Protein AF-A0A947MKX4-F1 (afdb_monomer_lite)

Secondary structure (DSSP, 8-state):
---HHHHHHHHHHHHTEEEHHHHHHHHHHHHHHHHH-TTSHHHHHHHHHHHHHHHTTT-SEEEEEE-SSS-EEEEEEEETT--TTSBPP-SSHHHHHTT--S----TTS--GGG-HHHHHHHHHHHHTT--HHHHHHHTT--GGG-S-BHHHHHHHHHHHHHHHHSS-SSPPP-EEEEEEETTEEEEEEEESHHHHHHHHTTEEEEE---SSSTTTT--HHHHHHHHHH-TT-EEEEEEEE-TTT--EE--BTTB---EEEEEEEETTEEEEE--STT-TTTS-SEEEPPHHHHIIIIIS-SS-EEEEEE-

Foldseek 3Di:
DDLPLVVLQVVQLVLQACAQVSLVVSLVVLVVCCVPPVPDPSVVVSVPVNVVVVVQQLPFWDWDWDDDPDTDIGIHGYQNQFDQPDAQDDDALLQSLLQAALDDRDPPAADSLQLQLLSQLVSQLRLQVHQQLLLCVLLVHDPVLSGRGNNSSNVSSRSLSCQLVVPDNHHWDKDWDFDDDPQFTDDTDIDTSSCRSCVSSQKDKAFFADRGPVRGLQRPVVVVVLCVVAVSKKKWWFWFADLVPRDTFFADPVGHGRHIWIWTDDPRWIKIAGNDSRSSSNSRRIDTDDPVRCCGTPRRGPTTMIIMHHD

Sequence (311 aa):
MGNIFRKELIQASNDGVLDKREWQALKKTAETVKAEQSNSDDAQLASQVVPFLDSFQSQTRIGYTLNGPEKTKLQFTFAPHYSESELVPGRTPREQVNYIAQRDNLPETNDESNRCGAASMLNAFLLLGGSFSEAASRLGLPSDQREMTFGNVHRAQEALYDFASGGSNQGLSVELLKTHLNGQLQSVELQGDIVKAAQKMGLKATALHGKTSDTFDQREEAVKNLFYRNPSAVLLVGVHLNQQSGALSSPAQNQPENHFVTVFRDQGTFFLADTGASDNGKGNAVRELSADQIKAFVYQSSGSVLGISRW

Structure (mmCIF, N/CA/C/O backbone):
data_AF-A0A947MKX4-F1
#
_entry.id   AF-A0A947MKX4-F1
#
loop_
_atom_site.group_PDB
_atom_site.id
_atom_site.type_symbol
_atom_site.label_atom_id
_atom_site.label_alt_id
_atom_site.label_comp_id
_atom_site.label_asym_id
_atom_site.label_entity_id
_atom_site.label_seq_id
_atom_site.pdbx_PDB_ins_code
_atom_site.Cartn_x
_atom_site.Cartn_y
_atom_site.Cartn_z
_atom_site.occupancy
_atom_site.B_iso_or_equiv
_atom_site.auth_seq_id
_atom_site.auth_comp_id
_atom_site.auth_asym_id
_atom_site.auth_atom_id
_atom_site.pdbx_PDB_model_num
ATOM 1 N N . MET A 1 1 ? 25.666 -1.005 -36.351 1.00 52.88 1 MET A N 1
ATOM 2 C CA . MET A 1 1 ? 24.465 -0.775 -35.519 1.00 52.88 1 MET A CA 1
ATOM 3 C C . MET A 1 1 ? 24.872 0.200 -34.427 1.00 52.88 1 MET A C 1
ATOM 5 O O . MET A 1 1 ? 25.900 -0.028 -33.814 1.00 52.88 1 MET A O 1
ATOM 9 N N . GLY A 1 2 ? 24.197 1.349 -34.321 1.00 64.62 2 GLY A N 1
ATOM 10 C CA . GLY A 1 2 ? 24.608 2.446 -33.429 1.00 64.62 2 GLY A CA 1
ATOM 11 C C . GLY A 1 2 ? 24.323 2.173 -31.950 1.00 64.62 2 GLY A C 1
ATOM 12 O O . GLY A 1 2 ? 23.778 1.123 -31.636 1.00 64.62 2 GLY A O 1
ATOM 13 N N . ASN A 1 3 ? 24.662 3.148 -31.095 1.00 84.44 3 ASN A N 1
ATOM 14 C CA . ASN A 1 3 ? 24.507 3.167 -29.628 1.00 84.44 3 ASN A CA 1
ATOM 15 C C . ASN A 1 3 ? 23.045 2.958 -29.162 1.00 84.44 3 ASN A C 1
ATOM 17 O O . ASN A 1 3 ? 22.395 3.900 -28.704 1.00 84.44 3 ASN A O 1
ATOM 21 N N . ILE A 1 4 ? 22.486 1.769 -29.374 1.00 91.31 4 ILE A N 1
ATOM 22 C CA . ILE A 1 4 ? 21.077 1.443 -29.156 1.00 91.31 4 ILE A CA 1
ATOM 23 C C . ILE A 1 4 ? 20.779 1.295 -27.667 1.00 91.31 4 ILE A C 1
ATOM 25 O O . ILE A 1 4 ? 19.795 1.867 -27.207 1.00 91.31 4 ILE A O 1
ATOM 29 N N . PHE A 1 5 ? 21.675 0.670 -26.895 1.00 92.88 5 PHE A N 1
ATOM 30 C CA . PHE A 1 5 ? 21.516 0.552 -25.447 1.00 92.88 5 PHE A CA 1
ATOM 31 C C . PHE A 1 5 ? 21.541 1.935 -24.787 1.00 92.88 5 PHE A C 1
ATOM 33 O O . PHE A 1 5 ? 20.657 2.277 -24.002 1.00 92.88 5 PHE A O 1
ATOM 40 N N . ARG A 1 6 ? 22.500 2.792 -25.168 1.00 92.44 6 ARG A N 1
ATOM 41 C CA . ARG A 1 6 ? 22.536 4.192 -24.715 1.00 92.44 6 ARG A CA 1
ATOM 42 C C . ARG A 1 6 ? 21.251 4.952 -25.056 1.00 92.44 6 ARG A C 1
ATOM 44 O O . ARG A 1 6 ? 20.785 5.730 -24.229 1.00 92.44 6 ARG A O 1
ATOM 51 N N . LYS A 1 7 ? 20.707 4.779 -26.266 1.00 91.62 7 LYS A N 1
ATOM 52 C CA . LYS A 1 7 ? 19.472 5.458 -26.690 1.00 91.62 7 LYS A CA 1
ATOM 53 C C . LYS A 1 7 ? 18.271 5.024 -25.858 1.00 91.62 7 LYS A C 1
ATOM 55 O O . LYS A 1 7 ? 17.533 5.892 -25.415 1.00 91.62 7 LYS A O 1
ATOM 60 N N . GLU A 1 8 ? 18.105 3.727 -25.618 1.00 92.00 8 GLU A N 1
ATOM 61 C CA . GLU A 1 8 ? 17.020 3.204 -24.777 1.00 92.00 8 GLU A CA 1
ATOM 62 C C . GLU A 1 8 ? 17.129 3.704 -23.334 1.00 92.00 8 GLU A C 1
ATOM 64 O O . GLU A 1 8 ? 16.137 4.101 -22.733 1.00 92.00 8 GLU A O 1
ATOM 69 N N . LEU A 1 9 ? 18.345 3.782 -22.796 1.00 90.75 9 LEU A N 1
ATOM 70 C CA . LEU A 1 9 ? 18.566 4.304 -21.453 1.00 90.75 9 LEU A CA 1
ATOM 71 C C . LEU A 1 9 ? 18.280 5.818 -21.344 1.00 90.75 9 LEU A C 1
ATOM 73 O O . LEU A 1 9 ? 17.749 6.278 -20.334 1.00 90.75 9 LEU A O 1
ATOM 77 N N . ILE A 1 10 ? 18.611 6.603 -22.378 1.00 90.69 10 ILE A N 1
ATOM 78 C CA . ILE A 1 10 ? 18.210 8.019 -22.462 1.00 90.69 10 ILE A CA 1
ATOM 79 C C . ILE A 1 10 ? 16.688 8.133 -22.580 1.00 90.69 10 ILE A C 1
ATOM 81 O O . ILE A 1 10 ? 16.103 9.002 -21.941 1.00 90.69 10 ILE A O 1
ATOM 85 N N . GLN A 1 11 ? 16.053 7.253 -23.357 1.00 90.06 11 GLN A N 1
ATOM 86 C CA . GLN A 1 11 ? 14.603 7.234 -23.519 1.00 90.06 11 GLN A CA 1
ATOM 87 C C . GLN A 1 11 ? 13.896 6.981 -22.181 1.00 90.06 11 GLN A C 1
ATOM 89 O O . GLN A 1 11 ? 13.073 7.800 -21.801 1.00 90.06 11 GLN A O 1
ATOM 94 N N . ALA A 1 12 ? 14.321 5.982 -21.400 1.00 87.31 12 ALA A N 1
ATOM 95 C CA . ALA A 1 12 ? 13.788 5.746 -20.053 1.00 87.31 12 ALA A CA 1
ATOM 96 C C . ALA A 1 12 ? 13.939 6.970 -19.123 1.00 87.31 12 ALA A C 1
ATOM 98 O O . ALA A 1 12 ? 13.059 7.288 -18.328 1.00 87.31 12 ALA A O 1
ATOM 99 N N . SER A 1 13 ? 15.044 7.718 -19.244 1.00 87.69 13 SER A N 1
ATOM 100 C CA . SER A 1 13 ? 15.203 8.976 -18.504 1.00 87.69 13 SER A CA 1
ATOM 101 C C . SER A 1 13 ? 14.274 10.092 -18.986 1.00 87.69 13 SER A C 1
ATOM 103 O O . SER A 1 13 ? 13.914 10.943 -18.178 1.00 87.69 13 SER A O 1
ATOM 105 N N . ASN A 1 14 ? 13.919 10.126 -20.272 1.00 87.69 14 ASN A N 1
ATOM 106 C CA . ASN A 1 14 ? 12.956 11.088 -20.810 1.00 87.69 14 ASN A CA 1
ATOM 107 C C . ASN A 1 14 ? 11.521 10.727 -20.412 1.00 87.69 14 ASN A C 1
ATOM 109 O O . ASN A 1 14 ? 10.734 11.621 -20.118 1.00 87.69 14 ASN A O 1
ATOM 113 N N . ASP A 1 15 ? 11.210 9.431 -20.379 1.00 85.25 15 ASP A N 1
ATOM 114 C CA . ASP A 1 15 ? 9.916 8.903 -19.937 1.00 85.25 15 ASP A CA 1
ATOM 115 C C . ASP A 1 15 ? 9.742 9.042 -18.416 1.00 85.25 15 ASP A C 1
ATOM 117 O O . ASP A 1 15 ? 8.627 9.030 -17.901 1.00 85.25 15 ASP A O 1
ATOM 121 N N . GLY A 1 16 ? 10.848 9.226 -17.687 1.00 85.25 16 GLY A N 1
ATOM 122 C CA . GLY A 1 16 ? 10.864 9.416 -16.239 1.00 85.25 16 GLY A CA 1
ATOM 123 C C . GLY A 1 16 ? 10.645 8.124 -15.454 1.00 85.25 16 GLY A C 1
ATOM 124 O O . GLY A 1 16 ? 10.701 8.145 -14.224 1.00 85.25 16 GLY A O 1
ATOM 125 N N . VAL A 1 17 ? 10.460 6.996 -16.139 1.00 86.69 17 VAL A N 1
ATOM 126 C CA . VAL A 1 17 ? 10.265 5.669 -15.564 1.00 86.69 17 VAL A CA 1
ATOM 127 C C . VAL A 1 17 ? 11.050 4.627 -16.366 1.00 86.69 17 VAL A C 1
ATOM 129 O O . VAL A 1 17 ? 11.266 4.764 -17.564 1.00 86.69 17 VAL A O 1
ATOM 132 N N . LEU A 1 18 ? 11.531 3.610 -15.657 1.00 89.31 18 LEU A N 1
ATOM 133 C CA . LEU A 1 18 ? 12.036 2.357 -16.195 1.00 89.31 18 LEU A CA 1
ATOM 134 C C . LEU A 1 18 ? 11.269 1.233 -15.490 1.00 89.31 18 LEU A C 1
ATOM 136 O O . LEU A 1 18 ? 11.671 0.756 -14.420 1.00 89.31 18 LEU A O 1
ATOM 140 N N . ASP A 1 19 ? 10.119 0.877 -16.051 1.00 89.00 19 ASP A N 1
ATOM 141 C CA . ASP A 1 19 ? 9.221 -0.132 -15.492 1.00 89.00 19 ASP A CA 1
ATOM 142 C C . ASP A 1 19 ? 9.679 -1.564 -15.824 1.00 89.00 19 ASP A C 1
ATOM 144 O O . ASP A 1 19 ? 10.708 -1.783 -16.466 1.00 89.00 19 ASP A O 1
ATOM 148 N N . LYS A 1 20 ? 8.937 -2.584 -15.387 1.00 90.00 20 LYS A N 1
ATOM 149 C CA . LYS A 1 20 ? 9.283 -3.988 -15.655 1.00 90.00 20 LYS A CA 1
ATOM 150 C C . LYS A 1 20 ? 9.434 -4.309 -17.143 1.00 90.00 20 LYS A C 1
ATOM 152 O O . LYS A 1 20 ? 10.345 -5.061 -17.501 1.00 90.00 20 LYS A O 1
ATOM 157 N N . ARG A 1 21 ? 8.543 -3.808 -18.002 1.00 90.50 21 ARG A N 1
ATOM 158 C CA . ARG A 1 21 ? 8.563 -4.105 -19.443 1.00 90.50 21 ARG A CA 1
ATOM 159 C C . ARG A 1 21 ? 9.755 -3.426 -20.100 1.00 90.50 21 ARG A C 1
ATOM 161 O O . ARG A 1 21 ? 10.502 -4.087 -20.822 1.00 90.50 21 ARG A O 1
ATOM 168 N N . GLU A 1 22 ? 9.967 -2.151 -19.799 1.00 91.56 22 GLU A N 1
ATOM 169 C CA . GLU A 1 22 ? 11.100 -1.375 -20.303 1.00 91.56 22 GLU A CA 1
ATOM 170 C C . GLU A 1 22 ? 12.424 -1.948 -19.794 1.00 91.56 22 GLU A C 1
ATOM 172 O O . GLU A 1 22 ? 13.379 -2.098 -20.554 1.00 91.56 22 GLU A O 1
ATOM 177 N N . TRP A 1 23 ? 12.467 -2.385 -18.534 1.00 92.88 23 TRP A N 1
ATOM 178 C CA . TRP A 1 23 ? 13.634 -3.032 -17.952 1.00 92.88 23 TRP A CA 1
ATOM 179 C C . TRP A 1 23 ? 13.969 -4.367 -18.624 1.00 92.88 23 TRP A C 1
ATOM 181 O O . TRP A 1 23 ? 15.134 -4.661 -18.902 1.00 92.88 23 TRP A O 1
ATOM 191 N N . GLN A 1 24 ? 12.963 -5.197 -18.908 1.00 93.44 24 GLN A N 1
ATOM 192 C CA . GLN A 1 24 ? 13.165 -6.450 -19.638 1.00 93.44 24 GLN A CA 1
ATOM 193 C C . GLN A 1 24 ? 13.656 -6.205 -21.069 1.00 93.44 24 GLN A C 1
ATOM 195 O O . GLN A 1 24 ? 14.563 -6.908 -21.522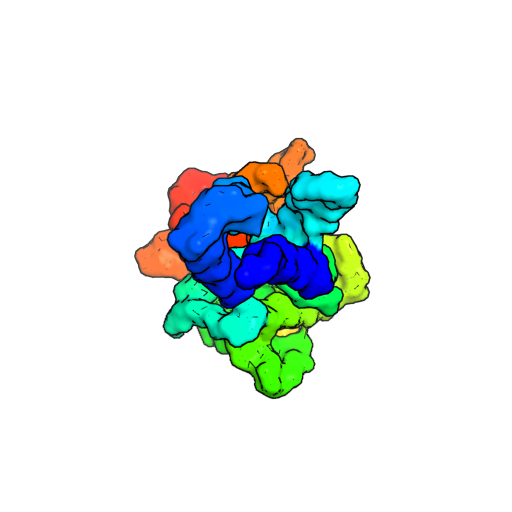 1.00 93.44 24 GLN A O 1
ATOM 200 N N . ALA A 1 25 ? 13.104 -5.202 -21.756 1.00 93.50 25 ALA A N 1
ATOM 201 C CA . ALA A 1 25 ? 13.560 -4.800 -23.083 1.00 93.50 25 ALA A CA 1
ATOM 202 C C . ALA A 1 25 ? 15.019 -4.318 -23.046 1.00 93.50 25 ALA A C 1
ATOM 204 O O . ALA A 1 25 ? 15.853 -4.853 -23.777 1.00 93.50 25 ALA A O 1
ATOM 205 N N . LEU A 1 26 ? 15.353 -3.422 -22.114 1.00 94.38 26 LEU A N 1
ATOM 206 C CA . LEU A 1 26 ? 16.698 -2.874 -21.948 1.00 94.38 26 LEU A CA 1
ATOM 207 C C . LEU A 1 26 ? 17.737 -3.969 -21.645 1.00 94.38 26 LEU A C 1
ATOM 209 O O . LEU A 1 26 ? 18.840 -3.956 -22.196 1.00 94.38 26 LEU A O 1
ATOM 213 N N . LYS A 1 27 ? 17.392 -4.961 -20.809 1.00 95.31 27 LYS A N 1
ATOM 214 C CA . LYS A 1 27 ? 18.254 -6.132 -20.557 1.00 95.31 27 LYS A CA 1
ATOM 215 C C . LYS A 1 27 ? 18.478 -6.974 -21.809 1.00 95.31 27 LYS A C 1
ATOM 217 O O . LYS A 1 27 ? 19.609 -7.368 -22.078 1.00 95.31 27 LYS A O 1
ATOM 222 N N . LYS A 1 28 ? 17.433 -7.217 -22.600 1.00 95.44 28 LYS A N 1
ATOM 223 C CA . LYS A 1 28 ? 17.556 -7.954 -23.864 1.00 95.44 28 LYS A CA 1
ATOM 224 C C . LYS A 1 28 ? 18.443 -7.207 -24.866 1.00 95.44 28 LYS A C 1
ATOM 226 O O . LYS A 1 28 ? 19.280 -7.820 -25.533 1.00 95.44 28 LYS A O 1
ATOM 231 N N . THR A 1 29 ? 18.309 -5.885 -24.945 1.00 95.19 29 THR A N 1
ATOM 232 C CA . THR A 1 29 ? 19.194 -5.032 -25.749 1.00 95.19 29 THR A CA 1
ATOM 233 C C . THR A 1 29 ? 20.636 -5.120 -25.251 1.00 95.19 29 THR A C 1
ATOM 235 O O . THR A 1 29 ? 21.547 -5.313 -26.055 1.00 95.19 29 THR A O 1
ATOM 238 N N . ALA A 1 30 ? 20.859 -5.076 -23.932 1.00 94.56 30 ALA A N 1
ATOM 239 C CA . ALA A 1 30 ? 22.182 -5.253 -23.333 1.00 94.56 30 ALA A CA 1
ATOM 240 C C . ALA A 1 30 ? 22.826 -6.594 -23.710 1.00 94.56 30 ALA A C 1
ATOM 242 O O . ALA A 1 30 ? 24.003 -6.627 -24.064 1.00 94.56 30 ALA A O 1
ATOM 243 N N . GLU A 1 31 ? 22.077 -7.695 -23.633 1.00 94.94 31 GLU A N 1
ATOM 244 C CA . GLU A 1 31 ? 22.545 -9.030 -24.025 1.00 94.94 31 GLU A CA 1
ATOM 245 C C . GLU A 1 31 ? 22.925 -9.079 -25.508 1.00 94.94 31 GLU A C 1
ATOM 247 O O . GLU A 1 31 ? 24.008 -9.550 -25.855 1.00 94.94 31 GLU A O 1
ATOM 252 N N . THR A 1 32 ? 22.074 -8.518 -26.370 1.00 94.31 32 THR A N 1
ATOM 253 C CA . THR A 1 32 ? 22.287 -8.474 -27.824 1.00 94.31 32 THR A CA 1
ATOM 254 C C . THR A 1 32 ? 23.547 -7.682 -28.174 1.00 94.31 32 THR A C 1
ATOM 256 O O . THR A 1 32 ? 24.425 -8.184 -28.872 1.00 94.31 32 THR A O 1
ATOM 259 N N . VAL A 1 33 ? 23.699 -6.469 -27.632 1.00 93.94 33 VAL A N 1
ATOM 260 C CA . VAL A 1 33 ? 24.863 -5.610 -27.903 1.00 93.94 33 VAL A CA 1
ATOM 261 C C . VAL A 1 33 ? 26.158 -6.233 -27.371 1.00 93.94 33 VAL A C 1
ATOM 263 O O . VAL A 1 33 ? 27.186 -6.172 -28.045 1.00 93.94 33 VAL A O 1
ATOM 266 N N . LYS A 1 34 ? 26.130 -6.889 -26.202 1.00 92.56 34 LYS A N 1
ATOM 267 C CA . LYS A 1 34 ? 27.297 -7.617 -25.669 1.00 92.56 34 LYS A CA 1
ATOM 268 C C . LYS A 1 34 ? 27.689 -8.810 -26.543 1.00 92.56 34 LYS A C 1
ATOM 270 O O . LYS A 1 34 ? 28.882 -9.064 -26.694 1.00 92.56 34 LYS A O 1
ATOM 275 N N . ALA A 1 35 ? 26.714 -9.523 -27.106 1.00 91.62 35 ALA A N 1
ATOM 276 C CA . ALA A 1 35 ? 26.955 -10.677 -27.969 1.00 91.62 35 ALA A CA 1
ATOM 277 C C . ALA A 1 35 ? 27.471 -10.275 -29.361 1.00 91.62 35 ALA A C 1
ATOM 279 O O . ALA A 1 35 ? 28.409 -10.882 -29.871 1.00 91.62 35 ALA A O 1
ATOM 280 N N . GLU A 1 36 ? 26.881 -9.247 -29.971 1.00 91.12 36 GLU A N 1
ATOM 281 C CA . GLU A 1 36 ? 27.181 -8.844 -31.351 1.00 91.12 36 GLU A CA 1
ATOM 282 C C . GLU A 1 36 ? 28.346 -7.847 -31.453 1.00 91.12 36 GLU A C 1
ATOM 284 O O . GLU A 1 36 ? 28.995 -7.749 -32.494 1.00 91.12 36 GLU A O 1
ATOM 289 N N . GLN A 1 37 ? 28.609 -7.078 -30.391 1.00 85.56 37 GLN A N 1
ATOM 290 C CA . GLN A 1 37 ? 29.555 -5.959 -30.390 1.00 85.56 37 GLN A CA 1
ATOM 291 C C . GLN A 1 37 ? 30.327 -5.868 -29.067 1.00 85.56 37 GLN A C 1
ATOM 293 O O . GLN A 1 37 ? 30.423 -4.795 -28.469 1.00 85.56 37 GLN A O 1
ATOM 298 N N . SER A 1 38 ? 30.904 -6.981 -28.608 1.00 82.25 38 SER A N 1
ATOM 299 C CA . SER A 1 38 ? 31.528 -7.115 -27.279 1.00 82.25 38 SER A CA 1
ATOM 300 C C . SER A 1 38 ? 32.559 -6.033 -26.917 1.00 82.25 38 SER A C 1
ATOM 302 O O . SER A 1 38 ? 32.732 -5.724 -25.742 1.00 82.25 38 SER A O 1
ATOM 304 N N . ASN A 1 39 ? 33.226 -5.440 -27.914 1.00 85.19 39 ASN A N 1
ATOM 305 C CA . ASN A 1 39 ? 34.250 -4.403 -27.732 1.00 85.19 39 ASN A CA 1
ATOM 306 C C . ASN A 1 39 ? 33.739 -2.967 -27.968 1.00 85.19 39 ASN A C 1
ATOM 308 O O . ASN A 1 39 ? 34.545 -2.042 -28.009 1.00 85.19 39 ASN A O 1
ATOM 312 N N . SER A 1 40 ? 32.432 -2.769 -28.161 1.00 88.69 40 SER A N 1
ATOM 313 C CA . SER A 1 40 ? 31.840 -1.441 -28.365 1.00 88.69 40 SER A CA 1
ATOM 314 C C . SER A 1 40 ? 31.642 -0.682 -27.049 1.00 88.69 40 SER A C 1
ATOM 316 O O . SER A 1 40 ? 31.404 -1.284 -25.999 1.00 88.69 40 SER A O 1
ATOM 318 N N . ASP A 1 41 ? 31.651 0.652 -27.120 1.00 88.44 41 ASP A N 1
ATOM 319 C CA . ASP A 1 41 ? 31.298 1.529 -25.993 1.00 88.44 41 ASP A CA 1
ATOM 320 C C . ASP A 1 41 ? 29.903 1.207 -25.429 1.00 88.44 41 ASP A C 1
ATOM 322 O O . ASP A 1 41 ? 29.667 1.312 -24.225 1.00 88.44 41 ASP A O 1
ATOM 326 N N . ASP A 1 42 ? 28.977 0.786 -26.293 1.00 90.25 42 ASP A N 1
ATOM 327 C CA . ASP A 1 42 ? 27.604 0.435 -25.926 1.00 90.25 42 ASP A CA 1
ATOM 328 C C . ASP A 1 42 ? 27.555 -0.892 -25.137 1.00 90.25 42 ASP A C 1
ATOM 330 O O . ASP A 1 42 ? 26.853 -0.988 -24.130 1.00 90.25 42 ASP A O 1
ATOM 334 N N . ALA A 1 43 ? 28.386 -1.882 -25.498 1.00 91.31 43 ALA A N 1
ATOM 335 C CA . ALA A 1 43 ? 28.545 -3.128 -24.736 1.00 91.31 43 ALA A CA 1
ATOM 336 C C . ALA A 1 43 ? 29.227 -2.905 -23.375 1.00 91.31 43 ALA A C 1
ATOM 338 O O . ALA A 1 43 ? 28.850 -3.530 -22.374 1.00 91.31 43 ALA A O 1
ATOM 339 N N . GLN A 1 44 ? 30.208 -2.000 -23.311 1.00 90.31 44 GLN A N 1
ATOM 340 C CA . GLN A 1 44 ? 30.844 -1.607 -22.052 1.00 90.31 44 GLN A CA 1
ATOM 341 C C . GLN A 1 44 ? 29.852 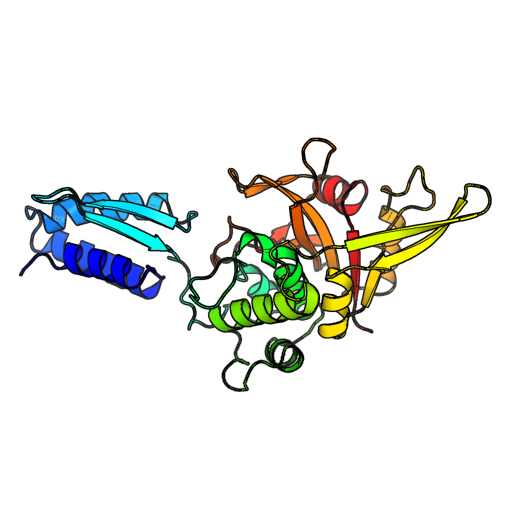-0.890 -21.133 1.00 90.31 44 GLN A C 1
ATOM 343 O O . GLN A 1 44 ? 29.736 -1.250 -19.959 1.00 90.31 44 GLN A O 1
ATOM 348 N N . LEU A 1 45 ? 29.078 0.059 -21.669 1.00 91.31 45 LEU A N 1
ATOM 349 C CA . LEU A 1 45 ? 28.028 0.754 -20.927 1.00 91.31 45 LEU A CA 1
ATOM 350 C C . LEU A 1 45 ? 26.982 -0.233 -20.391 1.00 91.31 45 LEU A C 1
ATOM 352 O O . LEU A 1 45 ? 26.667 -0.212 -19.202 1.00 91.31 45 LEU A O 1
ATOM 356 N N . ALA A 1 46 ? 26.513 -1.159 -21.228 1.00 92.50 46 ALA A N 1
ATOM 357 C CA . ALA A 1 46 ? 25.585 -2.213 -20.827 1.00 92.50 46 ALA A CA 1
ATOM 358 C C . ALA A 1 46 ? 26.157 -3.144 -19.741 1.00 92.50 46 ALA A C 1
ATOM 360 O O . ALA A 1 46 ? 25.416 -3.717 -18.938 1.00 92.50 46 ALA A O 1
ATOM 361 N N . SER A 1 47 ? 27.479 -3.327 -19.699 1.00 92.62 47 SER A N 1
ATOM 362 C CA . SER A 1 47 ? 28.162 -4.125 -18.670 1.00 92.62 47 SER A CA 1
ATOM 363 C C . SER A 1 47 ? 28.286 -3.398 -17.332 1.00 92.62 47 SER A C 1
ATOM 365 O O . SER A 1 47 ? 28.416 -4.054 -16.305 1.00 92.62 47 SER A O 1
ATOM 367 N N . GLN A 1 48 ? 28.201 -2.068 -17.328 1.00 91.38 48 GLN A N 1
ATOM 368 C CA . GLN A 1 48 ? 28.243 -1.249 -16.116 1.00 91.38 48 GLN A CA 1
ATOM 369 C C . GLN A 1 48 ? 26.841 -0.942 -15.579 1.00 91.38 48 GLN A C 1
ATOM 371 O O . GLN A 1 48 ? 26.593 -1.076 -14.384 1.00 91.38 48 GLN A O 1
ATOM 376 N N . VAL A 1 49 ? 25.917 -0.541 -16.458 1.00 91.19 49 VAL A N 1
ATOM 377 C CA . VAL A 1 49 ? 24.579 -0.070 -16.073 1.00 91.19 49 VAL A CA 1
ATOM 378 C C . VAL A 1 49 ? 23.699 -1.207 -15.574 1.00 91.19 49 VAL A C 1
ATOM 380 O O . VAL A 1 49 ? 23.022 -1.034 -14.567 1.00 91.19 49 VAL A O 1
ATOM 383 N N . VAL A 1 50 ? 23.705 -2.371 -16.234 1.00 93.50 50 VAL A N 1
ATOM 384 C CA . VAL A 1 50 ? 22.799 -3.465 -15.846 1.00 93.50 50 VAL A CA 1
ATOM 385 C C . VAL A 1 50 ? 23.072 -3.957 -14.416 1.00 93.50 50 VAL A C 1
ATOM 387 O O . VAL A 1 50 ? 22.142 -3.914 -13.613 1.00 93.50 50 VAL A O 1
ATOM 390 N N . PRO A 1 51 ? 24.318 -4.314 -14.031 1.00 91.75 51 PRO A N 1
ATOM 391 C CA . PRO A 1 51 ? 24.606 -4.713 -12.652 1.00 91.75 51 PRO A CA 1
ATOM 392 C C . PRO A 1 51 ? 24.363 -3.595 -11.634 1.00 91.75 51 PRO A C 1
ATOM 394 O O . PRO A 1 51 ? 23.935 -3.865 -10.513 1.00 91.75 51 PRO A O 1
ATOM 397 N N . PHE A 1 52 ? 24.618 -2.339 -12.021 1.00 90.25 52 PHE A N 1
ATOM 398 C CA . PHE A 1 52 ? 24.291 -1.182 -11.194 1.00 90.25 52 PHE A CA 1
ATOM 399 C C . PHE A 1 52 ? 22.788 -1.156 -10.892 1.00 90.25 52 PHE A C 1
ATOM 401 O O . PHE A 1 52 ? 22.416 -1.209 -9.725 1.00 90.25 52 PHE A O 1
ATOM 408 N N . LEU A 1 53 ? 21.923 -1.168 -11.910 1.00 89.44 53 LEU A N 1
ATOM 409 C CA . LEU A 1 53 ? 20.470 -1.151 -11.714 1.00 89.44 53 LEU A CA 1
ATOM 410 C C . LEU A 1 53 ? 19.986 -2.378 -10.934 1.00 89.44 53 LEU A C 1
ATOM 412 O O . LEU A 1 53 ? 19.175 -2.234 -10.022 1.00 89.44 53 LEU A O 1
ATOM 416 N N . ASP A 1 54 ? 20.542 -3.563 -11.194 1.00 88.00 54 ASP A N 1
ATOM 417 C CA . ASP A 1 54 ? 20.216 -4.767 -10.424 1.00 88.00 54 ASP A CA 1
ATOM 418 C C . ASP A 1 54 ? 20.526 -4.627 -8.924 1.00 88.00 54 ASP A C 1
ATOM 420 O O . ASP A 1 54 ? 19.754 -5.099 -8.087 1.00 88.00 54 ASP A O 1
ATOM 424 N N . SER A 1 55 ? 21.597 -3.918 -8.557 1.00 84.25 55 SER A N 1
ATOM 425 C CA . SER A 1 55 ? 21.915 -3.641 -7.147 1.00 84.25 55 SER A CA 1
ATOM 426 C C . SER A 1 55 ? 20.958 -2.643 -6.478 1.00 84.25 55 SER A C 1
ATOM 428 O O . SER A 1 55 ? 20.910 -2.559 -5.251 1.00 84.25 55 SER A O 1
ATOM 430 N N . PHE A 1 56 ? 20.155 -1.929 -7.272 1.00 80.06 56 PHE A N 1
ATOM 431 C CA . PHE A 1 56 ? 19.234 -0.888 -6.821 1.00 80.06 56 PHE A CA 1
ATOM 432 C C . PHE A 1 56 ? 17.758 -1.233 -7.050 1.00 80.06 56 PHE A C 1
ATOM 434 O O . PHE A 1 56 ? 16.906 -0.356 -6.971 1.00 80.06 56 PHE A O 1
ATOM 441 N N . GLN A 1 57 ? 17.403 -2.506 -7.252 1.00 76.25 57 GLN A N 1
ATOM 442 C CA . GLN A 1 57 ? 16.003 -2.922 -7.447 1.00 76.25 57 GLN A CA 1
ATOM 443 C C . GLN A 1 57 ? 15.074 -2.648 -6.248 1.00 76.25 57 GLN A C 1
ATOM 445 O O . GLN A 1 57 ? 13.865 -2.859 -6.350 1.00 76.25 57 GLN A O 1
ATOM 450 N N . SER A 1 58 ? 15.604 -2.322 -5.067 1.00 66.44 58 SER A N 1
ATOM 451 C CA . SER A 1 58 ? 14.828 -1.859 -3.903 1.00 66.44 58 SER A CA 1
ATOM 452 C C . SER A 1 58 ? 14.686 -0.335 -3.846 1.00 66.44 58 SER A C 1
ATOM 454 O O . SER A 1 58 ? 13.873 0.174 -3.079 1.00 66.44 58 SER A O 1
ATOM 456 N N . GLN A 1 59 ? 15.459 0.396 -4.649 1.00 64.56 59 GLN A N 1
ATOM 457 C CA . GLN A 1 59 ? 15.359 1.842 -4.773 1.00 64.56 59 GLN A CA 1
ATOM 458 C C . GLN A 1 59 ? 14.404 2.215 -5.897 1.00 64.56 59 GLN A C 1
ATOM 460 O O . GLN A 1 59 ? 14.151 1.445 -6.819 1.00 64.56 59 GLN A O 1
ATOM 465 N N . THR A 1 60 ? 13.873 3.422 -5.790 1.00 62.84 60 THR A N 1
ATOM 466 C CA . THR A 1 60 ? 12.879 3.962 -6.707 1.00 62.84 60 THR A CA 1
ATOM 467 C C . THR A 1 60 ? 13.462 5.075 -7.545 1.00 62.84 60 THR A C 1
ATOM 469 O O . THR A 1 60 ? 13.325 5.023 -8.749 1.00 62.84 60 THR A O 1
ATOM 472 N N . ARG A 1 61 ? 14.194 6.038 -6.983 1.00 73.06 61 ARG A N 1
ATOM 473 C CA . ARG A 1 61 ? 14.818 7.101 -7.788 1.00 73.06 61 ARG A CA 1
ATOM 474 C C . ARG A 1 61 ? 16.264 6.770 -8.095 1.00 73.06 61 ARG A C 1
ATOM 476 O O . ARG A 1 61 ? 17.113 6.801 -7.207 1.00 73.06 61 ARG A O 1
ATOM 483 N N . ILE A 1 62 ? 16.543 6.503 -9.363 1.00 77.81 62 ILE A N 1
ATOM 484 C CA . ILE A 1 62 ? 17.893 6.217 -9.823 1.00 77.81 62 ILE A CA 1
ATOM 485 C C . ILE A 1 62 ? 18.478 7.458 -10.478 1.00 77.81 62 ILE A C 1
ATOM 487 O O . ILE A 1 62 ? 17.917 8.007 -11.422 1.00 77.81 62 ILE A O 1
ATOM 491 N N . GLY A 1 63 ? 19.639 7.880 -9.980 1.00 81.31 63 GLY A N 1
ATOM 492 C CA . GLY A 1 63 ? 20.511 8.825 -10.663 1.00 81.31 63 GLY A CA 1
ATOM 493 C C . GLY A 1 63 ? 21.709 8.090 -11.250 1.00 81.31 63 GLY A C 1
ATOM 494 O O . GLY A 1 63 ? 22.499 7.519 -10.501 1.00 81.31 63 GLY A O 1
ATOM 495 N N . TYR A 1 64 ? 21.885 8.137 -12.570 1.00 83.38 64 TYR A N 1
ATOM 496 C CA . TYR A 1 64 ? 23.073 7.594 -13.236 1.00 83.38 64 TYR A CA 1
ATOM 497 C C . TYR A 1 64 ? 23.730 8.669 -14.098 1.00 83.38 64 TYR A C 1
ATOM 499 O O . TYR A 1 64 ? 23.056 9.391 -14.824 1.00 83.38 64 TYR A O 1
ATOM 507 N N . THR A 1 65 ? 25.054 8.803 -14.040 1.00 85.75 65 THR A N 1
ATOM 508 C CA . THR A 1 65 ? 25.777 9.729 -14.927 1.00 85.75 65 THR A CA 1
ATOM 509 C C . THR A 1 65 ? 26.444 8.942 -16.042 1.00 85.75 65 THR A C 1
ATOM 511 O O . THR A 1 65 ? 27.392 8.199 -15.801 1.00 85.75 65 THR A O 1
ATOM 514 N N . LEU A 1 66 ? 25.964 9.133 -17.271 1.00 84.00 66 LEU A N 1
ATOM 515 C CA . LEU A 1 66 ? 26.628 8.631 -18.464 1.00 84.00 66 LEU A CA 1
ATOM 516 C C . LEU A 1 66 ? 27.927 9.408 -18.675 1.00 84.00 66 LEU A C 1
ATOM 518 O O . LEU A 1 66 ? 27.911 10.622 -18.890 1.00 84.00 66 LEU A O 1
ATOM 522 N N . ASN A 1 67 ? 29.048 8.693 -18.666 1.00 76.31 67 ASN A N 1
ATOM 523 C CA . ASN A 1 67 ? 30.327 9.248 -19.085 1.00 76.31 67 ASN A CA 1
ATOM 524 C C . ASN A 1 67 ? 30.435 9.185 -20.622 1.00 76.31 67 ASN A C 1
ATOM 526 O O . ASN A 1 67 ? 30.038 8.204 -21.261 1.00 76.31 67 ASN A O 1
ATOM 530 N N . GLY A 1 68 ? 30.919 10.271 -21.218 1.00 70.50 68 GLY A N 1
ATOM 531 C CA . GLY A 1 68 ? 31.043 10.483 -22.660 1.00 70.50 68 GLY A CA 1
ATOM 532 C C . GLY A 1 68 ? 31.662 11.859 -22.948 1.00 70.50 68 GLY A C 1
ATOM 533 O O . GLY A 1 68 ? 32.116 12.512 -22.005 1.00 70.50 68 GLY A O 1
ATOM 534 N N . PRO A 1 69 ? 31.672 12.317 -24.217 1.00 66.88 69 PRO A N 1
ATOM 535 C CA . PRO A 1 69 ? 32.144 13.659 -24.587 1.00 66.88 69 PRO A CA 1
ATOM 536 C C . PRO A 1 69 ? 31.398 14.771 -23.838 1.00 66.88 69 PRO A C 1
ATOM 538 O O . PRO A 1 69 ? 31.991 15.775 -23.455 1.00 66.88 69 PRO A O 1
ATOM 541 N N . GLU A 1 70 ? 30.116 14.536 -23.555 1.00 73.81 70 GLU A N 1
ATOM 542 C CA . GLU A 1 70 ? 29.298 15.326 -22.643 1.00 73.81 70 GLU A CA 1
ATOM 543 C C . GLU A 1 70 ? 28.761 14.415 -21.535 1.00 73.81 70 GLU A C 1
ATOM 545 O O . GLU A 1 70 ? 28.366 13.271 -21.782 1.00 73.81 70 GLU A O 1
ATOM 550 N N . LYS A 1 71 ? 28.762 14.911 -20.292 1.00 81.62 71 LYS A N 1
ATOM 551 C CA . LYS A 1 71 ? 28.176 14.193 -19.155 1.00 81.62 71 LYS A CA 1
ATOM 552 C C . LYS A 1 71 ? 26.659 14.326 -19.211 1.00 81.62 71 LYS A C 1
ATOM 554 O O . LYS A 1 71 ? 26.133 15.412 -18.977 1.00 81.62 71 LYS A O 1
ATOM 559 N N . THR A 1 72 ? 25.957 13.221 -19.438 1.00 85.00 72 THR A N 1
ATOM 560 C CA . THR A 1 72 ? 24.489 13.184 -19.377 1.00 85.00 72 THR A CA 1
ATOM 561 C C . THR A 1 72 ? 24.059 12.598 -18.039 1.00 85.00 72 THR A C 1
ATOM 563 O O . THR A 1 72 ? 24.421 11.468 -17.707 1.00 85.00 72 THR A O 1
ATOM 566 N N . LYS A 1 73 ? 23.295 13.360 -17.253 1.00 87.81 73 LYS A N 1
ATOM 567 C CA . LYS A 1 73 ? 22.641 12.837 -16.049 1.00 87.81 73 LYS A CA 1
ATOM 568 C C . LYS A 1 73 ? 21.320 12.200 -16.452 1.00 87.81 73 LYS A C 1
ATOM 570 O O . LYS A 1 73 ? 20.508 12.849 -17.097 1.00 87.81 73 LYS A O 1
ATOM 575 N N . LEU A 1 74 ? 21.133 10.956 -16.049 1.00 87.38 74 LEU A N 1
ATOM 576 C CA . LEU A 1 74 ? 19.897 10.212 -16.187 1.00 87.38 74 LEU A CA 1
ATOM 577 C C . LEU A 1 74 ? 19.204 10.175 -14.835 1.00 87.38 74 LEU A C 1
ATOM 579 O O . LEU A 1 74 ? 19.851 9.910 -13.815 1.00 87.38 74 LEU A O 1
ATOM 583 N N . GLN A 1 75 ? 17.909 10.449 -14.848 1.00 86.38 75 GLN A N 1
ATOM 584 C CA . GLN A 1 75 ? 17.042 10.376 -13.684 1.00 86.38 75 GLN A CA 1
ATOM 585 C C . GLN A 1 75 ? 15.727 9.738 -14.105 1.00 86.38 75 GLN A C 1
ATOM 587 O O . GLN A 1 75 ? 15.083 10.218 -15.031 1.00 86.38 75 GLN A O 1
ATOM 592 N N . PHE A 1 76 ? 15.356 8.656 -13.435 1.00 84.69 76 PHE A N 1
ATOM 593 C CA . PHE A 1 76 ? 14.090 7.967 -13.660 1.00 84.69 76 PHE A CA 1
ATOM 594 C C . PHE A 1 76 ? 13.676 7.201 -12.409 1.00 84.69 76 PHE A C 1
ATOM 596 O O . PHE A 1 76 ? 14.507 6.873 -11.549 1.00 84.69 76 PHE A O 1
ATOM 603 N N . THR A 1 77 ? 12.385 6.897 -12.331 1.00 81.75 77 THR A N 1
ATOM 604 C CA . THR A 1 77 ? 11.861 5.942 -11.371 1.00 81.75 77 THR A CA 1
ATOM 605 C C . THR A 1 77 ? 12.109 4.513 -11.852 1.00 81.75 77 THR A C 1
ATOM 607 O O . THR A 1 77 ? 11.753 4.167 -12.969 1.00 81.75 77 THR A O 1
ATOM 610 N N . PHE A 1 78 ? 12.711 3.661 -11.028 1.00 84.88 78 PHE A N 1
ATOM 611 C CA . PHE A 1 78 ? 12.991 2.269 -11.347 1.00 84.88 78 PHE A CA 1
ATOM 612 C C . PHE A 1 78 ? 11.986 1.340 -10.663 1.00 84.88 78 PHE A C 1
ATOM 614 O O . PHE A 1 78 ? 11.994 1.176 -9.442 1.00 84.88 78 PHE A O 1
ATOM 621 N N . ALA A 1 79 ? 11.136 0.705 -11.471 1.00 85.19 79 ALA A N 1
ATOM 622 C CA . ALA A 1 79 ? 10.094 -0.214 -11.022 1.00 85.19 79 ALA A CA 1
ATOM 623 C C . ALA A 1 79 ? 10.220 -1.569 -11.745 1.00 85.19 79 ALA A C 1
ATOM 625 O O . ALA A 1 79 ? 9.354 -1.951 -12.525 1.00 85.19 79 ALA A O 1
ATOM 626 N N . PRO A 1 80 ? 11.289 -2.347 -11.497 1.00 85.69 80 PRO A N 1
ATOM 627 C CA . PRO A 1 80 ? 11.605 -3.532 -12.302 1.00 85.69 80 PRO A CA 1
ATOM 628 C C . PRO A 1 80 ? 10.640 -4.717 -12.122 1.00 85.69 80 PRO A C 1
ATOM 630 O O . PRO A 1 80 ? 10.798 -5.734 -12.801 1.00 85.69 80 PRO A O 1
ATOM 633 N N . HIS A 1 81 ? 9.671 -4.615 -11.206 1.00 86.69 81 HIS A N 1
ATOM 634 C CA . HIS A 1 81 ? 8.803 -5.724 -10.784 1.00 86.69 81 HIS A CA 1
ATOM 635 C C . HIS A 1 81 ? 7.353 -5.599 -11.249 1.00 86.69 81 HIS A C 1
ATOM 637 O O . HIS A 1 81 ? 6.640 -6.602 -11.249 1.00 86.69 81 HIS A O 1
ATOM 643 N N . TYR A 1 82 ? 6.931 -4.421 -11.707 1.00 88.00 82 TYR A N 1
ATOM 644 C CA . TYR A 1 82 ? 5.591 -4.199 -12.242 1.00 88.00 82 TYR A CA 1
ATOM 645 C C . TYR A 1 82 ? 5.581 -3.088 -13.300 1.00 88.00 82 TYR A C 1
ATOM 647 O O . TYR A 1 82 ? 6.520 -2.303 -13.416 1.00 88.00 82 TYR A O 1
ATOM 655 N N . SER A 1 83 ? 4.493 -3.033 -14.062 1.00 89.50 83 SER A N 1
ATOM 656 C CA . SER A 1 83 ? 4.099 -1.865 -14.855 1.00 89.50 83 SER A CA 1
ATOM 657 C C . SER A 1 83 ? 2.729 -1.401 -14.369 1.00 89.50 83 SER A C 1
ATOM 659 O O . SER A 1 83 ? 1.898 -2.230 -14.004 1.00 89.50 83 SER A O 1
ATOM 661 N N . GLU A 1 84 ? 2.436 -0.102 -14.430 1.00 89.69 84 GLU A N 1
ATOM 662 C CA . GLU A 1 84 ? 1.156 0.449 -13.940 1.00 89.69 84 GLU A CA 1
ATOM 663 C C . GLU A 1 84 ? -0.076 -0.129 -14.665 1.00 89.69 84 GLU A C 1
ATOM 665 O O . GLU A 1 84 ? -1.176 -0.170 -14.120 1.00 89.69 84 GLU A O 1
ATOM 670 N N . SER A 1 85 ? 0.107 -0.620 -15.895 1.00 91.75 85 SER A N 1
ATOM 671 C CA . SER A 1 85 ? -0.943 -1.280 -16.685 1.00 91.75 85 SER A CA 1
ATOM 672 C C . SER A 1 85 ? -1.107 -2.777 -16.397 1.00 91.75 85 SER A C 1
ATOM 674 O O . SER A 1 85 ? -2.013 -3.401 -16.945 1.00 91.75 85 SER A O 1
ATOM 676 N N . GLU A 1 86 ? -0.234 -3.389 -15.592 1.00 93.19 86 GLU A N 1
ATOM 677 C CA . GLU A 1 86 ? -0.345 -4.807 -15.248 1.00 93.19 86 GLU A CA 1
ATOM 678 C C . GLU A 1 86 ? -1.400 -5.033 -14.164 1.00 93.19 86 GLU A C 1
ATOM 680 O O . GLU A 1 86 ? -1.531 -4.248 -13.224 1.00 93.19 86 GLU A O 1
ATOM 685 N N . LEU A 1 87 ? -2.127 -6.146 -14.285 1.00 94.94 87 LEU A N 1
ATOM 686 C CA . LEU A 1 87 ? -2.979 -6.664 -13.220 1.00 94.94 87 LEU A CA 1
ATOM 687 C C . LEU A 1 87 ? -2.144 -6.994 -11.984 1.00 94.94 87 LEU A C 1
ATOM 689 O O . LEU A 1 87 ? -1.094 -7.633 -12.094 1.00 94.94 87 LEU A O 1
ATOM 693 N N . VAL A 1 88 ? -2.658 -6.632 -10.811 1.00 94.31 88 VAL A N 1
ATOM 694 C CA . VAL A 1 88 ? -2.090 -7.075 -9.539 1.00 94.31 88 VAL A CA 1
ATOM 695 C C . VAL A 1 88 ? -2.222 -8.603 -9.453 1.00 94.31 88 VAL A C 1
ATOM 697 O O . VAL A 1 88 ? -3.338 -9.123 -9.572 1.00 94.31 88 VAL A O 1
ATOM 700 N N . PRO A 1 89 ? -1.117 -9.351 -9.270 1.00 93.00 89 PRO A N 1
ATOM 701 C CA . PRO A 1 89 ? -1.172 -10.807 -9.209 1.00 93.00 89 PRO A CA 1
ATOM 702 C C . PRO A 1 89 ? -1.933 -11.321 -7.980 1.00 93.00 89 PRO A C 1
ATOM 704 O O . PRO A 1 89 ? -1.972 -10.677 -6.936 1.00 93.00 89 PRO A O 1
ATOM 707 N N . GLY A 1 90 ? -2.479 -12.534 -8.085 1.00 91.50 90 GLY A N 1
ATOM 708 C CA . GLY A 1 90 ? -3.162 -13.219 -6.983 1.00 91.50 90 GLY A CA 1
ATOM 709 C C . GLY A 1 90 ? -4.647 -13.468 -7.243 1.00 91.50 90 GLY A C 1
ATOM 710 O O . GLY A 1 90 ? -5.295 -12.770 -8.020 1.00 91.50 90 GLY A O 1
ATOM 711 N N . ARG A 1 91 ? -5.184 -14.509 -6.603 1.00 89.94 91 ARG A N 1
ATOM 712 C CA . ARG A 1 91 ? -6.600 -14.907 -6.675 1.00 89.94 91 ARG A CA 1
ATOM 713 C C . ARG A 1 91 ? -7.357 -14.586 -5.393 1.00 89.94 91 ARG A C 1
ATOM 715 O O . ARG A 1 91 ? -8.578 -14.465 -5.422 1.00 89.94 91 ARG A O 1
ATOM 722 N N . THR A 1 92 ? -6.646 -14.488 -4.277 1.00 91.56 92 THR A N 1
ATOM 723 C CA . THR A 1 92 ? -7.209 -14.142 -2.970 1.00 91.56 92 THR A CA 1
ATOM 724 C C . THR A 1 92 ? -6.806 -12.725 -2.557 1.00 91.56 92 THR A C 1
ATOM 726 O O . THR A 1 92 ? -5.740 -12.258 -2.966 1.00 91.56 92 THR A O 1
ATOM 729 N N . PRO A 1 93 ? -7.585 -12.050 -1.689 1.00 90.88 93 PRO A N 1
ATOM 730 C CA . PRO A 1 93 ? -7.210 -10.732 -1.180 1.00 90.88 93 PRO A CA 1
ATOM 731 C C . PRO A 1 93 ? -5.830 -10.710 -0.515 1.00 90.88 93 PRO A C 1
ATOM 733 O O . PRO A 1 93 ? -5.075 -9.763 -0.698 1.00 90.88 93 PRO A O 1
ATOM 736 N N . ARG A 1 94 ? -5.465 -11.780 0.205 1.00 91.31 94 ARG A N 1
ATOM 737 C CA . ARG A 1 94 ? -4.136 -11.926 0.816 1.00 91.31 94 ARG A CA 1
ATOM 738 C C . ARG A 1 94 ? -3.025 -11.939 -0.233 1.00 91.31 94 ARG A C 1
ATOM 740 O O . ARG A 1 94 ? -2.024 -11.251 -0.059 1.00 91.31 94 ARG A O 1
ATOM 747 N N . GLU A 1 95 ? -3.188 -12.729 -1.293 1.00 92.75 95 GLU A N 1
ATOM 748 C CA . GLU A 1 95 ? -2.207 -12.791 -2.381 1.00 92.75 95 GLU A CA 1
ATOM 749 C C . GLU A 1 95 ? -2.084 -11.442 -3.087 1.00 92.75 95 GLU A C 1
ATOM 751 O O . GLU A 1 95 ? -0.970 -11.019 -3.354 1.00 92.75 95 GLU A O 1
ATOM 756 N N . GLN A 1 96 ? -3.197 -10.744 -3.326 1.00 93.12 96 GLN A N 1
ATOM 757 C CA . GLN A 1 96 ? -3.198 -9.438 -3.991 1.00 93.12 96 GLN A CA 1
ATOM 758 C C . GLN A 1 96 ? -2.538 -8.350 -3.141 1.00 93.12 96 GLN A C 1
ATOM 760 O O . GLN A 1 96 ? -1.682 -7.618 -3.631 1.00 93.12 96 GLN A O 1
ATOM 765 N N . VAL A 1 97 ? -2.875 -8.276 -1.849 1.00 92.94 97 VAL A N 1
ATOM 766 C CA . VAL A 1 97 ? -2.275 -7.321 -0.902 1.00 92.94 97 VAL A CA 1
ATOM 767 C C . VAL A 1 97 ? -0.760 -7.495 -0.795 1.00 92.94 97 VAL A C 1
ATOM 769 O O . VAL A 1 97 ? -0.049 -6.518 -0.593 1.00 92.94 97 VAL A O 1
ATOM 772 N N . ASN A 1 98 ? -0.241 -8.703 -1.016 1.00 92.12 98 ASN A N 1
ATOM 773 C CA . ASN A 1 98 ? 1.196 -8.968 -1.022 1.00 92.12 98 ASN A CA 1
ATOM 774 C C . ASN A 1 98 ? 1.971 -8.213 -2.124 1.00 92.12 98 ASN A C 1
ATOM 776 O O . ASN A 1 98 ? 3.187 -8.052 -2.013 1.00 92.12 98 ASN A O 1
ATOM 780 N N . TYR A 1 99 ? 1.283 -7.750 -3.171 1.00 91.00 99 TYR A N 1
ATOM 781 C CA . TYR A 1 99 ? 1.857 -6.965 -4.266 1.00 91.00 99 TYR A CA 1
ATOM 782 C C . TYR A 1 99 ? 1.521 -5.470 -4.184 1.00 91.00 99 TYR A C 1
ATOM 784 O O . TYR A 1 99 ? 2.073 -4.698 -4.961 1.00 91.00 99 TYR A O 1
ATOM 792 N N . ILE A 1 100 ? 0.632 -5.034 -3.288 1.00 88.69 100 ILE A N 1
ATOM 793 C CA . ILE A 1 100 ? 0.239 -3.622 -3.218 1.00 88.69 100 ILE A CA 1
ATOM 794 C C . ILE A 1 100 ? 1.354 -2.810 -2.554 1.00 88.69 100 ILE A C 1
ATOM 796 O O . ILE A 1 100 ? 1.660 -3.003 -1.380 1.00 88.69 100 ILE A O 1
ATOM 800 N N . ALA A 1 101 ? 1.907 -1.856 -3.300 1.00 83.94 101 ALA A N 1
ATOM 801 C CA . ALA A 1 101 ? 2.807 -0.831 -2.791 1.00 83.94 101 ALA A CA 1
ATOM 802 C C . ALA A 1 101 ? 2.107 0.535 -2.794 1.00 83.94 101 ALA A C 1
ATOM 804 O O . ALA A 1 101 ? 1.086 0.726 -3.455 1.00 83.94 101 ALA A O 1
ATOM 805 N N . GLN A 1 102 ? 2.639 1.478 -2.019 1.00 80.75 102 GLN A N 1
ATOM 806 C CA . GLN A 1 102 ? 2.229 2.887 -2.062 1.00 80.75 102 GLN A CA 1
ATOM 807 C C . GLN A 1 102 ? 3.029 3.702 -3.080 1.00 80.75 102 GLN A C 1
ATOM 809 O O . GLN A 1 102 ? 2.707 4.856 -3.342 1.00 80.75 102 GLN A O 1
ATOM 814 N N . ARG A 1 103 ? 4.126 3.126 -3.566 1.00 78.69 103 ARG A N 1
ATOM 815 C CA . ARG A 1 103 ? 5.054 3.740 -4.499 1.00 78.69 103 ARG A CA 1
ATOM 816 C C . ARG A 1 103 ? 4.592 3.480 -5.917 1.00 78.69 103 ARG A C 1
ATOM 818 O O . ARG A 1 103 ? 4.384 2.324 -6.275 1.00 78.69 103 ARG A O 1
ATOM 825 N N . ASP A 1 104 ? 4.523 4.538 -6.709 1.00 79.12 104 ASP A N 1
ATOM 826 C CA . ASP A 1 104 ? 4.044 4.480 -8.083 1.00 79.12 104 ASP A CA 1
ATOM 827 C C . ASP A 1 104 ? 4.825 5.394 -9.027 1.00 79.12 104 ASP A C 1
ATOM 829 O O . ASP A 1 104 ? 5.680 6.179 -8.608 1.00 79.12 104 ASP A O 1
ATOM 833 N N . ASN A 1 105 ? 4.543 5.231 -10.317 1.00 74.25 105 ASN A N 1
ATOM 834 C CA . ASN A 1 105 ? 5.167 5.966 -11.414 1.00 74.25 105 ASN A CA 1
ATOM 835 C C . ASN A 1 105 ? 4.187 6.920 -12.111 1.00 74.25 105 ASN A C 1
ATOM 837 O O . ASN A 1 105 ? 4.440 7.346 -13.239 1.00 74.25 105 ASN A O 1
ATOM 841 N N . LEU A 1 106 ? 3.037 7.192 -11.500 1.00 79.88 106 LEU A N 1
ATOM 842 C CA . LEU A 1 106 ? 1.989 8.005 -12.089 1.00 79.88 106 LEU A CA 1
ATOM 843 C C . LEU A 1 106 ? 2.303 9.491 -11.863 1.00 79.88 106 LEU A C 1
ATOM 845 O O . LEU A 1 106 ? 2.449 9.924 -10.721 1.00 79.88 106 LEU A O 1
ATOM 849 N N . PRO A 1 107 ? 2.396 10.307 -12.927 1.00 74.31 107 PRO A N 1
ATOM 850 C CA . PRO A 1 107 ? 2.731 11.724 -12.796 1.00 74.31 107 PRO A CA 1
ATOM 851 C C . PRO A 1 107 ? 1.651 12.541 -12.071 1.00 74.31 107 PRO A C 1
ATOM 853 O O . PRO A 1 107 ? 1.925 13.657 -11.635 1.00 74.31 107 PRO A O 1
ATOM 856 N N . GLU A 1 108 ? 0.426 12.021 -11.981 1.00 75.88 108 GLU A N 1
ATOM 857 C CA . GLU A 1 108 ? -0.715 12.694 -11.363 1.00 75.88 108 GLU A CA 1
ATOM 858 C C . GLU A 1 108 ? -0.860 12.482 -9.848 1.00 75.88 108 GLU A C 1
ATOM 860 O O . GLU A 1 108 ? -1.775 13.057 -9.262 1.00 75.88 108 GLU A O 1
ATOM 865 N N . THR A 1 109 ? -0.021 11.660 -9.213 1.00 72.94 109 THR A N 1
ATOM 866 C CA . THR A 1 109 ? -0.195 11.280 -7.805 1.00 72.94 109 THR A CA 1
ATOM 867 C C . THR A 1 109 ? 0.739 12.075 -6.873 1.00 72.94 109 THR A C 1
ATOM 869 O O . THR A 1 109 ? 1.803 12.548 -7.283 1.00 72.94 109 THR A O 1
ATOM 872 N N . ASN A 1 110 ? 0.324 12.290 -5.618 1.00 68.88 110 ASN A N 1
ATOM 873 C CA . ASN A 1 110 ? 1.079 13.067 -4.629 1.00 68.88 110 ASN A CA 1
ATOM 874 C C . ASN A 1 110 ? 2.284 12.281 -4.068 1.00 68.88 110 ASN A C 1
ATOM 876 O O . ASN A 1 110 ? 2.544 11.137 -4.434 1.00 68.88 110 ASN A O 1
ATOM 880 N N . ASP A 1 111 ? 3.058 12.899 -3.164 1.00 68.56 111 ASP A N 1
ATOM 881 C CA . ASP A 1 111 ? 4.217 12.250 -2.536 1.00 68.56 111 ASP A CA 1
ATOM 882 C C . ASP A 1 111 ? 3.826 10.929 -1.839 1.00 68.56 111 ASP A C 1
ATOM 884 O O . ASP A 1 111 ? 3.020 10.903 -0.901 1.00 68.56 111 ASP A O 1
ATOM 888 N N . GLU A 1 112 ? 4.454 9.833 -2.283 1.00 71.44 112 GLU A N 1
ATOM 889 C CA . GLU A 1 112 ? 4.250 8.463 -1.798 1.00 71.44 112 GLU A CA 1
ATOM 890 C C . GLU A 1 112 ? 4.352 8.325 -0.273 1.00 71.44 112 GLU A C 1
ATOM 892 O O . GLU A 1 112 ? 3.716 7.448 0.317 1.00 71.44 112 GLU A O 1
ATOM 897 N N . SER A 1 113 ? 5.131 9.194 0.378 1.00 72.12 113 SER A N 1
ATOM 898 C CA . SER A 1 113 ? 5.361 9.159 1.823 1.00 72.12 113 SER A CA 1
ATOM 899 C C . SER A 1 113 ? 4.107 9.443 2.657 1.00 72.12 113 SER A C 1
ATOM 901 O O . SER A 1 113 ? 4.050 9.028 3.814 1.00 72.12 113 SER A O 1
ATOM 903 N N . ASN A 1 114 ? 3.078 10.068 2.076 1.00 82.25 114 ASN A N 1
ATOM 904 C CA . ASN A 1 114 ? 1.868 10.467 2.799 1.00 82.25 114 ASN A CA 1
ATOM 905 C C . ASN A 1 114 ? 0.687 9.488 2.657 1.00 82.25 114 ASN A C 1
ATOM 907 O O . ASN A 1 114 ? -0.303 9.599 3.386 1.00 82.25 114 ASN A O 1
ATOM 911 N N . ARG A 1 115 ? 0.767 8.506 1.751 1.00 88.00 115 ARG A N 1
ATOM 912 C CA . ARG A 1 115 ? -0.378 7.641 1.399 1.00 88.00 115 ARG A CA 1
ATOM 913 C C . ARG A 1 115 ? -0.492 6.350 2.204 1.00 88.00 115 ARG A C 1
ATOM 915 O O . ARG A 1 115 ? -1.467 5.624 2.024 1.00 88.00 115 ARG A O 1
ATOM 922 N N . CYS A 1 116 ? 0.436 6.064 3.117 1.00 90.38 116 CYS A N 1
ATOM 923 C CA . CYS A 1 116 ? 0.474 4.804 3.873 1.00 90.38 116 CYS A CA 1
ATOM 924 C C . CYS A 1 116 ? -0.846 4.469 4.591 1.00 90.38 116 CYS A C 1
ATOM 926 O O . CYS A 1 116 ? -1.292 3.321 4.573 1.00 90.38 116 CYS A O 1
ATOM 928 N N . GLY A 1 117 ? -1.520 5.474 5.162 1.00 92.88 117 GLY A N 1
ATOM 929 C CA . GLY A 1 117 ? -2.830 5.311 5.793 1.00 92.88 117 GLY A CA 1
ATOM 930 C C . GLY A 1 117 ? -3.929 4.919 4.799 1.00 92.88 117 GLY A C 1
ATOM 931 O O . GLY A 1 117 ? -4.729 4.029 5.086 1.00 92.88 117 GLY A O 1
ATOM 932 N N . ALA A 1 118 ? -3.948 5.534 3.612 1.00 94.69 118 ALA A N 1
ATOM 933 C CA . ALA A 1 118 ? -4.905 5.216 2.552 1.00 94.69 118 ALA A CA 1
ATOM 934 C C . ALA A 1 118 ? -4.631 3.829 1.950 1.00 94.69 118 ALA A C 1
ATOM 936 O O . ALA A 1 118 ? -5.553 3.031 1.782 1.00 94.69 118 ALA A O 1
ATOM 937 N N . ALA A 1 119 ? -3.362 3.507 1.701 1.00 93.69 119 ALA A N 1
ATOM 938 C CA . ALA A 1 119 ? -2.933 2.205 1.203 1.00 93.69 119 ALA A CA 1
ATOM 939 C C . ALA A 1 119 ? -3.268 1.076 2.189 1.00 93.69 119 ALA A C 1
ATOM 941 O O . ALA A 1 119 ? -3.878 0.075 1.808 1.00 93.69 119 ALA A O 1
ATOM 942 N N . SER A 1 120 ? -2.992 1.276 3.478 1.00 94.88 120 SER A N 1
ATOM 943 C CA . SER A 1 120 ? -3.374 0.321 4.518 1.00 94.88 120 SER A CA 1
ATOM 944 C C . SER A 1 120 ? -4.896 0.198 4.677 1.00 94.88 120 SER A C 1
ATOM 946 O O . SER A 1 120 ? -5.411 -0.902 4.869 1.00 94.88 120 SER A O 1
ATOM 948 N N . MET A 1 121 ? -5.660 1.284 4.523 1.00 96.88 121 MET A N 1
ATOM 949 C CA . MET A 1 121 ? -7.127 1.212 4.541 1.00 96.88 121 MET A CA 1
ATOM 950 C C . MET A 1 121 ? -7.695 0.456 3.327 1.00 96.88 121 MET A C 1
ATOM 952 O O . MET A 1 121 ? -8.655 -0.307 3.464 1.00 96.88 121 MET A O 1
ATOM 956 N N . LEU A 1 122 ? -7.097 0.615 2.144 1.00 97.06 122 LEU A N 1
ATOM 957 C CA . LEU A 1 122 ? -7.466 -0.160 0.959 1.00 97.06 122 LEU A CA 1
ATOM 958 C C . LEU A 1 122 ? -7.159 -1.653 1.160 1.00 97.06 122 LEU A C 1
ATOM 960 O O . LEU A 1 122 ? -8.026 -2.489 0.899 1.00 97.06 122 LEU A O 1
ATOM 964 N N . ASN A 1 123 ? -5.984 -1.989 1.704 1.00 96.50 123 ASN A N 1
ATOM 965 C CA . ASN A 1 123 ? -5.646 -3.363 2.085 1.00 96.50 123 ASN A CA 1
ATOM 966 C C . ASN A 1 123 ? -6.666 -3.933 3.074 1.00 96.50 123 ASN A C 1
ATOM 968 O O . ASN A 1 123 ? -7.160 -5.044 2.879 1.00 96.50 123 ASN A O 1
ATOM 972 N N . ALA A 1 124 ? -7.033 -3.160 4.099 1.00 97.69 124 ALA A N 1
ATOM 973 C CA . ALA A 1 124 ? -8.045 -3.553 5.068 1.00 97.69 124 ALA A CA 1
ATOM 974 C C . ALA A 1 124 ? -9.390 -3.869 4.398 1.00 97.69 124 ALA A C 1
ATOM 976 O O . ALA A 1 124 ? -9.996 -4.901 4.686 1.00 97.69 124 ALA A O 1
ATOM 977 N N . PHE A 1 125 ? -9.842 -3.029 3.466 1.00 97.94 125 PHE A N 1
ATOM 978 C CA . PHE A 1 125 ? -11.084 -3.250 2.728 1.00 97.94 125 PHE A CA 1
ATOM 979 C C . PHE A 1 125 ? -11.076 -4.554 1.915 1.00 97.94 125 PHE A C 1
ATOM 981 O O . PHE A 1 125 ? -12.062 -5.301 1.947 1.00 97.94 125 PHE A O 1
ATOM 988 N N . LEU A 1 126 ? -9.972 -4.836 1.214 1.00 97.12 126 LEU A N 1
ATOM 989 C CA . LEU A 1 126 ? -9.796 -6.059 0.425 1.00 97.12 126 LEU A CA 1
ATOM 990 C C . LEU A 1 126 ? -9.765 -7.301 1.326 1.00 97.12 126 LEU A C 1
ATOM 992 O O . LEU A 1 126 ? -10.494 -8.262 1.085 1.00 97.12 126 LEU A O 1
ATOM 996 N N . LEU A 1 127 ? -8.980 -7.264 2.408 1.00 97.12 127 LEU A N 1
ATOM 997 C CA . LEU A 1 127 ? -8.877 -8.358 3.383 1.00 97.12 127 LEU A CA 1
ATOM 998 C C . LEU A 1 127 ? -10.212 -8.642 4.088 1.00 97.12 127 LEU A C 1
ATOM 1000 O O . LEU A 1 127 ? -10.504 -9.789 4.415 1.00 97.12 127 LEU A O 1
ATOM 1004 N N . LEU A 1 128 ? -11.061 -7.623 4.243 1.00 97.12 128 LEU A N 1
ATOM 1005 C CA . LEU A 1 128 ? -12.435 -7.735 4.743 1.00 97.12 128 LEU A CA 1
ATOM 1006 C C . LEU A 1 128 ? -13.443 -8.208 3.675 1.00 97.12 128 LEU A C 1
ATOM 1008 O O . LEU A 1 128 ? -14.647 -7.982 3.824 1.00 97.12 128 LEU A O 1
ATOM 1012 N N . GLY A 1 129 ? -12.971 -8.823 2.587 1.00 94.88 129 GLY A N 1
ATOM 1013 C CA . GLY A 1 129 ? -13.795 -9.421 1.531 1.00 94.88 129 GLY A CA 1
ATOM 1014 C C . GLY A 1 129 ? -14.327 -8.434 0.490 1.00 94.88 129 GLY A C 1
ATOM 1015 O O . GLY A 1 129 ? -15.217 -8.783 -0.281 1.00 94.88 129 GLY A O 1
ATOM 1016 N N . GLY A 1 130 ? -13.820 -7.201 0.470 1.00 95.94 130 GLY A N 1
ATOM 1017 C CA . GLY A 1 130 ? -14.187 -6.213 -0.542 1.00 95.94 130 GLY A CA 1
ATOM 1018 C C . GLY A 1 130 ? -13.548 -6.496 -1.890 1.00 95.94 130 GLY A C 1
ATOM 1019 O O . GLY A 1 130 ? -12.427 -6.992 -1.957 1.00 95.94 130 GLY A O 1
ATOM 1020 N N . SER A 1 131 ? -14.233 -6.129 -2.972 1.00 96.50 131 SER A N 1
ATOM 1021 C CA . SER A 1 131 ? -13.634 -6.163 -4.310 1.00 96.50 131 SER A CA 1
ATOM 1022 C C . SER A 1 131 ? -13.006 -4.818 -4.665 1.00 96.50 131 SER A C 1
ATOM 1024 O O . SER A 1 131 ? -13.546 -3.764 -4.323 1.00 96.50 131 SER A O 1
ATOM 1026 N N . PHE A 1 132 ? -11.908 -4.825 -5.421 1.00 97.56 132 PHE A N 1
ATOM 1027 C CA . PHE A 1 132 ? -11.306 -3.578 -5.893 1.00 97.56 132 PHE A CA 1
ATOM 1028 C C . PHE A 1 132 ? -12.291 -2.725 -6.712 1.00 97.56 132 PHE A C 1
ATOM 1030 O O . PHE A 1 132 ? -12.361 -1.516 -6.519 1.00 97.56 132 PHE A O 1
ATOM 1037 N N . SER A 1 133 ? -13.135 -3.344 -7.547 1.00 97.81 133 SER A N 1
ATOM 1038 C CA . SER A 1 133 ? -14.170 -2.614 -8.293 1.00 97.81 133 SER A CA 1
ATOM 1039 C C . SER A 1 133 ? -15.160 -1.883 -7.375 1.00 97.81 133 SER A C 1
ATOM 1041 O O . SER A 1 133 ? -15.635 -0.804 -7.735 1.00 97.81 133 SER A O 1
ATOM 1043 N N . GLU A 1 134 ? -15.505 -2.453 -6.215 1.00 97.94 134 GLU A N 1
ATOM 1044 C CA . GLU A 1 134 ? -16.357 -1.786 -5.224 1.00 97.94 134 GLU A CA 1
ATOM 1045 C C . GLU A 1 134 ? -15.621 -0.599 -4.590 1.00 97.94 134 GLU A C 1
ATOM 1047 O O . GLU A 1 134 ? -16.182 0.495 -4.518 1.00 97.94 134 GLU A O 1
ATOM 1052 N N . ALA A 1 135 ? -14.360 -0.790 -4.185 1.00 97.75 135 ALA A N 1
ATOM 1053 C CA . ALA A 1 135 ? -13.506 0.275 -3.658 1.00 97.75 135 ALA A CA 1
ATOM 1054 C C . ALA A 1 135 ? -13.386 1.444 -4.649 1.00 97.75 135 ALA A C 1
ATOM 1056 O O . ALA A 1 135 ? -13.733 2.576 -4.318 1.00 97.75 135 ALA A O 1
ATOM 1057 N N . ALA A 1 136 ? -12.987 1.156 -5.889 1.00 98.06 136 ALA A N 1
ATOM 1058 C CA . ALA A 1 136 ? -12.862 2.125 -6.972 1.00 98.06 136 ALA A CA 1
ATOM 1059 C C . ALA A 1 136 ? -14.174 2.893 -7.200 1.00 98.06 136 ALA A C 1
ATOM 1061 O O . ALA A 1 136 ? -14.178 4.121 -7.281 1.00 98.06 136 ALA A O 1
ATOM 1062 N N . SER A 1 137 ? -15.317 2.195 -7.207 1.00 98.06 137 SER A N 1
ATOM 1063 C CA . SER A 1 137 ? -16.626 2.841 -7.334 1.00 98.06 137 SER A CA 1
ATOM 1064 C C . SER A 1 137 ? -16.957 3.754 -6.148 1.00 98.06 137 SER A C 1
ATOM 1066 O O . SER A 1 137 ? -17.507 4.833 -6.360 1.00 98.06 137 SER A O 1
ATOM 1068 N N . ARG A 1 138 ? -16.642 3.357 -4.907 1.00 97.12 138 ARG A N 1
ATOM 1069 C CA . ARG A 1 138 ? -16.851 4.195 -3.707 1.00 97.12 138 ARG A CA 1
ATOM 1070 C C . ARG A 1 138 ? -15.998 5.458 -3.742 1.00 97.12 138 ARG A C 1
ATOM 1072 O O . ARG A 1 138 ? -16.440 6.507 -3.269 1.00 97.12 138 ARG A O 1
ATOM 1079 N N . LEU A 1 139 ? -14.805 5.356 -4.315 1.00 97.62 139 LEU A N 1
ATOM 1080 C CA . LEU A 1 139 ? -13.846 6.444 -4.484 1.00 97.62 139 LEU A CA 1
ATOM 1081 C C . LEU A 1 139 ? -14.144 7.341 -5.690 1.00 97.62 139 LEU A C 1
ATOM 1083 O O . LEU A 1 139 ? -13.507 8.374 -5.843 1.00 97.62 139 LEU A O 1
ATOM 1087 N N . GLY A 1 140 ? -15.154 7.003 -6.495 1.00 97.25 140 GLY A N 1
ATOM 1088 C CA . GLY A 1 140 ? -15.543 7.801 -7.656 1.00 97.25 140 GLY A CA 1
ATOM 1089 C C . GLY A 1 140 ? -14.642 7.598 -8.872 1.00 97.25 140 GLY A C 1
ATOM 1090 O O . GLY A 1 140 ? -14.688 8.414 -9.789 1.00 97.25 140 GLY A O 1
ATOM 1091 N N . LEU A 1 141 ? -13.856 6.516 -8.910 1.00 96.75 141 LEU A N 1
ATOM 1092 C CA . LEU A 1 141 ? -13.056 6.195 -10.085 1.00 96.75 141 LEU A CA 1
ATOM 1093 C C . LEU A 1 141 ? -13.961 5.807 -11.278 1.00 96.75 141 LEU A C 1
ATOM 1095 O O . LEU A 1 141 ? -14.970 5.096 -11.098 1.00 96.75 141 LEU A O 1
ATOM 1099 N N . PRO A 1 142 ? -13.610 6.249 -12.502 1.00 96.75 142 PRO A N 1
ATOM 1100 C CA . PRO A 1 142 ? -14.297 5.872 -13.734 1.00 96.75 142 PRO A CA 1
ATOM 1101 C C . PRO A 1 142 ? -14.371 4.355 -13.945 1.00 96.75 142 PRO A C 1
ATOM 1103 O O . PRO A 1 142 ? -13.600 3.589 -13.370 1.00 96.75 142 PRO A O 1
ATOM 1106 N N . SER A 1 143 ? -15.326 3.889 -14.754 1.00 96.06 143 SER A N 1
ATOM 1107 C CA . SER A 1 143 ? -15.576 2.451 -14.946 1.00 96.06 143 SER A CA 1
ATOM 1108 C C . SER A 1 143 ? -14.398 1.682 -15.547 1.00 96.06 143 SER A C 1
ATOM 1110 O O . SER A 1 143 ? -14.188 0.526 -15.194 1.00 96.06 143 SER A O 1
ATOM 1112 N N . ASP A 1 144 ? -13.626 2.325 -16.416 1.00 95.00 144 ASP A N 1
ATOM 1113 C CA . ASP A 1 144 ? -12.386 1.818 -17.013 1.00 95.00 144 ASP A CA 1
ATOM 1114 C C . ASP A 1 144 ? -11.220 1.726 -16.009 1.00 95.00 144 ASP A C 1
ATOM 1116 O O . ASP A 1 144 ? -10.238 1.039 -16.270 1.00 95.00 144 ASP A O 1
ATOM 1120 N N . GLN A 1 145 ? -11.353 2.330 -14.822 1.00 95.44 145 GLN A N 1
ATOM 1121 C CA . GLN A 1 145 ? -10.379 2.261 -13.726 1.00 95.44 145 GLN A CA 1
ATOM 1122 C C . GLN A 1 145 ? -10.795 1.296 -12.599 1.00 95.44 145 GLN A C 1
ATOM 1124 O O . GLN A 1 145 ? -10.273 1.355 -11.487 1.00 95.44 145 GLN A O 1
ATOM 1129 N N . ARG A 1 146 ? -11.763 0.403 -12.852 1.00 95.88 146 ARG A N 1
ATOM 1130 C CA . ARG A 1 146 ? -12.280 -0.552 -11.845 1.00 95.88 146 ARG A CA 1
ATOM 1131 C C . ARG A 1 146 ? -11.628 -1.926 -11.890 1.00 95.88 146 ARG A C 1
ATOM 1133 O O . ARG A 1 146 ? -11.933 -2.777 -11.054 1.00 95.88 146 ARG A O 1
ATOM 1140 N N . GLU A 1 147 ? -10.735 -2.142 -12.845 1.00 96.69 147 GLU A N 1
ATOM 1141 C CA . GLU A 1 147 ? -9.872 -3.314 -12.876 1.00 96.69 147 GLU A CA 1
ATOM 1142 C C . GLU A 1 147 ? -8.673 -3.108 -11.943 1.00 96.69 147 GLU A C 1
ATOM 1144 O O . GLU A 1 147 ? -8.109 -2.015 -11.883 1.00 96.69 147 GLU A O 1
ATOM 1149 N N . MET A 1 148 ? -8.283 -4.152 -11.208 1.00 96.12 148 MET A N 1
ATOM 1150 C CA . MET A 1 148 ? -7.209 -4.087 -10.214 1.00 96.12 148 MET A CA 1
ATOM 1151 C C . MET A 1 148 ? -5.829 -4.168 -10.875 1.00 96.12 148 MET A C 1
ATOM 1153 O O . MET A 1 148 ? -5.117 -5.163 -10.750 1.00 96.12 148 MET A O 1
ATOM 1157 N N . THR A 1 149 ? -5.461 -3.120 -11.602 1.00 95.50 149 THR A N 1
ATOM 1158 C CA . THR A 1 149 ? -4.088 -2.894 -12.061 1.00 95.50 149 THR A CA 1
ATOM 1159 C C . THR A 1 149 ? -3.287 -2.147 -11.000 1.00 95.50 149 THR A C 1
ATOM 1161 O O . THR A 1 149 ? -3.876 -1.499 -10.132 1.00 95.50 149 THR A O 1
ATOM 1164 N N . PHE A 1 150 ? -1.954 -2.198 -11.068 1.00 92.81 150 PHE A N 1
ATOM 1165 C CA . PHE A 1 150 ? -1.099 -1.399 -10.179 1.00 92.81 150 PHE A CA 1
ATOM 1166 C C . PHE A 1 150 ? -1.473 0.089 -10.233 1.00 92.81 150 PHE A C 1
ATOM 1168 O O . PHE A 1 150 ? -1.759 0.690 -9.200 1.00 92.81 150 PHE A O 1
ATOM 1175 N N . GLY A 1 151 ? -1.638 0.644 -11.436 1.00 92.62 151 GLY A N 1
ATOM 1176 C CA . GLY A 1 151 ? -1.971 2.056 -11.610 1.00 92.62 151 GLY A CA 1
ATOM 1177 C C . GLY A 1 151 ? -3.344 2.419 -11.059 1.00 92.62 151 GLY A C 1
ATOM 1178 O O . GLY A 1 151 ? -3.515 3.481 -10.470 1.00 92.62 151 GLY A O 1
ATOM 1179 N N . ASN A 1 152 ? -4.338 1.541 -11.194 1.00 96.06 152 ASN A N 1
ATOM 1180 C CA . ASN A 1 152 ? -5.653 1.806 -10.614 1.00 96.06 152 ASN A CA 1
ATOM 1181 C C . ASN A 1 152 ? -5.634 1.677 -9.088 1.00 96.06 152 ASN A C 1
ATOM 1183 O O . ASN A 1 152 ? -6.312 2.449 -8.413 1.00 96.06 152 ASN A O 1
ATOM 1187 N N . VAL A 1 153 ? -4.840 0.757 -8.531 1.00 95.19 153 VAL A N 1
ATOM 1188 C CA . VAL A 1 153 ? -4.618 0.684 -7.082 1.00 95.19 153 VAL A CA 1
ATOM 1189 C C . VAL A 1 153 ? -4.006 1.985 -6.569 1.00 95.19 153 VAL A C 1
ATOM 1191 O O . VAL A 1 153 ? -4.534 2.545 -5.613 1.00 95.19 153 VAL A O 1
ATOM 1194 N N . HIS A 1 154 ? -2.977 2.514 -7.228 1.00 93.50 154 HIS A N 1
ATOM 1195 C CA . HIS A 1 154 ? -2.359 3.787 -6.853 1.00 93.50 154 HIS A CA 1
ATOM 1196 C C . HIS A 1 154 ? -3.343 4.962 -6.958 1.00 93.50 154 HIS A C 1
ATOM 1198 O O . HIS A 1 154 ? -3.487 5.730 -6.010 1.00 93.50 154 HIS A O 1
ATOM 1204 N N . ARG A 1 155 ? -4.142 5.038 -8.032 1.00 94.69 155 ARG A N 1
ATOM 1205 C CA . ARG A 1 155 ? -5.227 6.034 -8.151 1.00 94.69 155 ARG A CA 1
ATOM 1206 C C . ARG A 1 155 ? -6.288 5.897 -7.065 1.00 94.69 155 ARG A C 1
ATOM 1208 O O . ARG A 1 155 ? -6.822 6.900 -6.605 1.00 94.69 155 ARG A O 1
ATOM 1215 N N . ALA A 1 156 ? -6.605 4.678 -6.634 1.00 96.19 156 ALA A N 1
ATOM 1216 C CA . ALA A 1 156 ? -7.532 4.456 -5.530 1.00 96.19 156 ALA A CA 1
ATOM 1217 C C . ALA A 1 156 ? -6.932 4.902 -4.187 1.00 96.19 156 ALA A C 1
ATOM 1219 O O . ALA A 1 156 ? -7.633 5.500 -3.373 1.00 96.19 156 ALA A O 1
ATOM 1220 N N . GLN A 1 157 ? -5.643 4.645 -3.955 1.00 94.75 157 GLN A N 1
ATOM 1221 C CA . GLN A 1 157 ? -4.937 5.149 -2.776 1.00 94.75 157 GLN A CA 1
ATOM 1222 C C . GLN A 1 157 ? -4.927 6.680 -2.755 1.00 94.75 157 GLN A C 1
ATOM 1224 O O . GLN A 1 157 ? -5.262 7.258 -1.726 1.00 94.75 157 GLN A O 1
ATOM 1229 N N . GLU A 1 158 ? -4.617 7.319 -3.886 1.00 93.56 158 GLU A N 1
ATOM 1230 C CA . GLU A 1 158 ? -4.643 8.777 -4.050 1.00 93.56 158 GLU A CA 1
ATOM 1231 C C . GLU A 1 158 ? -6.049 9.342 -3.817 1.00 93.56 158 GLU A C 1
ATOM 1233 O O . GLU A 1 158 ? -6.242 10.194 -2.959 1.00 93.56 158 GLU A O 1
ATOM 1238 N N . ALA A 1 159 ? -7.073 8.793 -4.476 1.00 94.88 159 ALA A N 1
ATOM 1239 C CA . ALA A 1 159 ? -8.450 9.257 -4.316 1.00 94.88 159 ALA A CA 1
ATOM 1240 C C . ALA A 1 159 ? -8.964 9.104 -2.873 1.00 94.88 159 ALA A C 1
ATOM 1242 O O . ALA A 1 159 ? -9.740 9.933 -2.389 1.00 94.88 159 ALA A O 1
ATOM 1243 N N . LEU A 1 160 ? -8.555 8.041 -2.171 1.00 96.25 160 LEU A N 1
ATOM 1244 C CA . LEU A 1 160 ? -8.884 7.853 -0.759 1.00 96.25 160 LEU A CA 1
ATOM 1245 C C . LEU A 1 160 ? -8.113 8.832 0.131 1.00 96.25 160 LEU A C 1
ATOM 1247 O O . LEU A 1 160 ? -8.694 9.365 1.079 1.00 96.25 160 LEU A O 1
ATOM 1251 N N . TYR A 1 161 ? -6.835 9.060 -0.173 1.00 94.44 161 TYR A N 1
ATOM 1252 C CA . TYR A 1 161 ? -5.988 10.027 0.510 1.00 94.44 161 TYR A CA 1
ATOM 1253 C C . TYR A 1 161 ? -6.566 11.435 0.394 1.00 94.44 161 TYR A C 1
ATOM 1255 O O . TYR A 1 161 ? -6.903 12.016 1.421 1.00 94.44 161 TYR A O 1
ATOM 1263 N N . ASP A 1 162 ? -6.787 11.927 -0.824 1.00 93.44 162 ASP A N 1
ATOM 1264 C CA . ASP A 1 162 ? -7.326 13.260 -1.101 1.00 93.44 162 ASP A CA 1
ATOM 1265 C C . ASP A 1 162 ? -8.685 13.479 -0.436 1.00 93.44 162 ASP A C 1
ATOM 1267 O O . ASP A 1 162 ? -8.937 14.523 0.174 1.00 93.44 162 ASP A O 1
ATOM 1271 N N . PHE A 1 163 ? -9.562 12.470 -0.502 1.00 95.31 163 PHE A N 1
ATOM 1272 C CA . PHE A 1 163 ? -10.858 12.520 0.167 1.00 95.31 163 PHE A CA 1
ATOM 1273 C C . PHE A 1 163 ? -10.714 12.694 1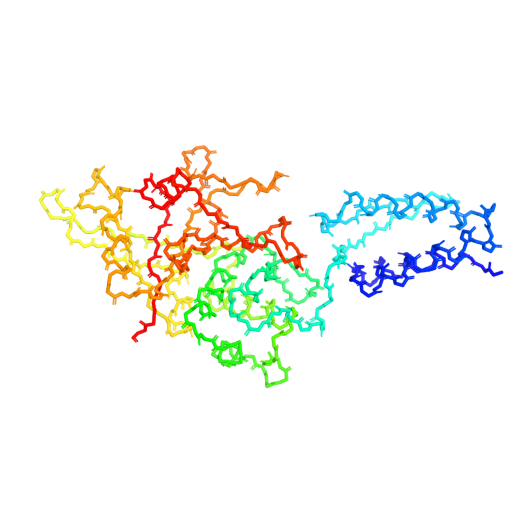.684 1.00 95.31 163 PHE A C 1
ATOM 1275 O O . PHE A 1 163 ? -11.448 13.471 2.296 1.00 95.31 163 PHE A O 1
ATOM 1282 N N . ALA A 1 164 ? -9.810 11.936 2.306 1.00 95.19 164 ALA A N 1
ATOM 1283 C CA . ALA A 1 164 ? -9.670 11.893 3.753 1.00 95.19 164 ALA A CA 1
ATOM 1284 C C . ALA A 1 164 ? -8.888 13.098 4.299 1.00 95.19 164 ALA A C 1
ATOM 1286 O O . ALA A 1 164 ? -9.331 13.718 5.269 1.00 95.19 164 ALA A O 1
ATOM 1287 N N . SER A 1 165 ? -7.766 13.439 3.661 1.00 92.00 165 SER A N 1
ATOM 1288 C CA . SER A 1 165 ? -6.852 14.519 4.046 1.00 92.00 165 SER A CA 1
ATOM 1289 C C . SER A 1 165 ? -7.407 15.909 3.725 1.00 92.00 165 SER A C 1
ATOM 1291 O O . SER A 1 165 ? -6.973 16.897 4.316 1.00 92.00 165 SER A O 1
ATOM 1293 N N . GLY A 1 166 ? -8.360 16.001 2.788 1.00 85.94 166 GLY A N 1
ATOM 1294 C CA . GLY A 1 166 ? -8.854 17.275 2.270 1.00 85.94 166 GLY A CA 1
ATOM 1295 C C . GLY A 1 166 ? -7.805 18.032 1.449 1.00 85.94 166 GLY A C 1
ATOM 1296 O O . GLY A 1 166 ? -7.851 19.260 1.407 1.00 85.94 166 GLY A O 1
ATOM 1297 N N . GLY A 1 167 ? -6.847 17.317 0.845 1.00 75.00 167 GLY A N 1
ATOM 1298 C CA . GLY A 1 167 ? -5.734 17.899 0.087 1.00 75.00 167 GLY A CA 1
ATOM 1299 C C . GLY A 1 167 ? -4.607 18.453 0.963 1.00 75.00 167 GLY A C 1
ATOM 1300 O O . GLY A 1 167 ? -3.865 19.336 0.532 1.00 75.00 167 GLY A O 1
ATOM 1301 N N . SER A 1 168 ? -4.488 17.988 2.212 1.00 76.56 168 SER A N 1
ATOM 1302 C CA . SER A 1 168 ? -3.295 18.274 3.012 1.00 76.56 168 SER A CA 1
ATOM 1303 C C . SER A 1 168 ? -2.097 17.529 2.414 1.00 76.56 168 SER A C 1
ATOM 1305 O O . SER A 1 168 ? -2.265 16.448 1.872 1.00 76.56 168 SER A O 1
ATOM 1307 N N . ASN A 1 169 ? -0.884 18.078 2.531 1.00 78.25 169 ASN A N 1
ATOM 1308 C CA . ASN A 1 169 ? 0.357 17.399 2.121 1.00 78.25 169 ASN A CA 1
ATOM 1309 C C . ASN A 1 169 ? 0.979 16.602 3.285 1.00 78.25 169 ASN A C 1
ATOM 1311 O O . ASN A 1 169 ? 2.202 16.534 3.416 1.00 78.25 169 ASN A O 1
ATO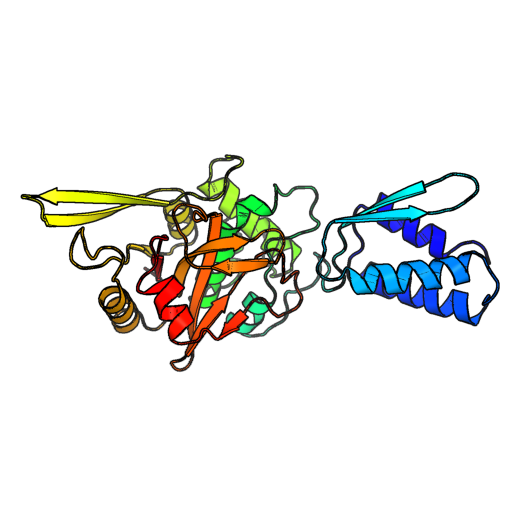M 1315 N N . GLN A 1 170 ? 0.146 16.090 4.193 1.00 84.62 170 GLN A N 1
ATOM 1316 C CA . GLN A 1 170 ? 0.564 15.319 5.367 1.00 84.62 170 GLN A CA 1
ATOM 1317 C C . GLN A 1 170 ? -0.057 13.924 5.329 1.00 84.62 170 GLN A C 1
ATOM 1319 O O . GLN A 1 170 ? -1.090 13.720 4.692 1.00 84.62 170 GLN A O 1
ATOM 1324 N N . GLY A 1 171 ? 0.563 12.962 6.014 1.00 85.12 171 GLY A N 1
ATOM 1325 C CA . GLY A 1 171 ? -0.018 11.634 6.204 1.00 85.12 171 GLY A CA 1
ATOM 1326 C C . GLY A 1 171 ? -1.379 11.686 6.906 1.00 85.12 171 GLY A C 1
ATOM 1327 O O . GLY A 1 171 ? -1.667 12.621 7.654 1.00 85.12 171 GLY A O 1
ATOM 1328 N N . LEU A 1 172 ? -2.222 10.674 6.666 1.00 91.25 172 LEU A N 1
ATOM 1329 C CA . LEU A 1 172 ? -3.553 10.608 7.276 1.00 91.25 172 LEU A CA 1
ATOM 1330 C C . LEU A 1 172 ? -3.462 10.580 8.806 1.00 91.25 172 LEU A C 1
ATOM 1332 O O . LEU A 1 172 ? -2.822 9.703 9.385 1.00 91.25 172 LEU A O 1
ATOM 1336 N N . SER A 1 173 ? -4.150 11.519 9.451 1.00 90.75 173 SER A N 1
ATOM 1337 C CA . SER A 1 173 ? -4.162 11.651 10.906 1.00 90.75 173 SER A CA 1
ATOM 1338 C C . SER A 1 173 ? -5.143 10.688 11.585 1.00 90.75 173 SER A C 1
ATOM 1340 O O . SER A 1 173 ? -6.161 10.277 11.015 1.00 90.75 173 SER A O 1
ATOM 1342 N N . VAL A 1 174 ? -4.871 10.371 12.848 1.00 92.12 174 VAL A N 1
ATOM 1343 C CA . VAL A 1 174 ? -5.836 9.769 13.771 1.00 92.12 174 VAL A CA 1
ATOM 1344 C C . VAL A 1 174 ? -5.669 10.398 15.146 1.00 92.12 174 VAL A C 1
ATOM 1346 O O . VAL A 1 174 ? -4.552 10.607 15.615 1.00 92.12 174 VAL A O 1
ATOM 1349 N N . GLU A 1 175 ? -6.789 10.686 15.797 1.00 90.00 175 GLU A N 1
ATOM 1350 C CA . GLU A 1 175 ? -6.819 11.202 17.158 1.00 90.00 175 GLU A CA 1
ATOM 1351 C C . GLU A 1 175 ? -7.733 10.340 18.033 1.00 90.00 175 GLU A C 1
ATOM 1353 O O . GLU A 1 175 ? -8.819 9.918 17.623 1.00 90.00 175 GLU A O 1
ATOM 1358 N N . LEU A 1 176 ? -7.266 10.067 19.253 1.00 89.00 176 LEU A N 1
ATOM 1359 C CA . LEU A 1 176 ? -7.988 9.334 20.288 1.00 89.00 176 LEU A CA 1
ATOM 1360 C C . LEU A 1 176 ? -8.409 10.323 21.376 1.00 89.00 176 LEU A C 1
ATOM 1362 O O . LEU A 1 176 ? -7.630 10.622 22.284 1.00 89.00 176 LEU A O 1
ATOM 1366 N N . LEU A 1 177 ? -9.645 10.813 21.302 1.00 87.12 177 LEU A N 1
ATOM 1367 C CA . LEU A 1 177 ? -10.192 11.727 22.299 1.00 87.12 177 LEU A CA 1
ATOM 1368 C C . LEU A 1 177 ? -10.641 10.943 23.530 1.00 87.12 177 LEU A C 1
ATOM 1370 O O . LEU A 1 177 ? -11.556 10.121 23.470 1.00 87.12 177 LEU A O 1
ATOM 1374 N N . LYS A 1 178 ? -9.985 11.195 24.663 1.00 88.50 178 LYS A N 1
ATOM 1375 C CA . LYS A 1 178 ? -10.215 10.484 25.926 1.00 88.50 178 LYS A CA 1
ATOM 1376 C C . LYS A 1 178 ? -11.099 11.326 26.838 1.00 88.50 178 LYS A C 1
ATOM 1378 O O . LYS A 1 178 ? -10.738 12.444 27.198 1.00 88.50 178 LYS A O 1
ATOM 1383 N N . THR A 1 179 ? -12.241 10.789 27.255 1.00 85.38 179 THR A N 1
ATOM 1384 C CA . THR A 1 179 ? -13.069 11.413 28.295 1.00 85.38 179 THR A CA 1
ATOM 1385 C C . THR A 1 179 ? -12.787 10.753 29.636 1.00 85.38 179 THR A C 1
ATOM 1387 O O . THR A 1 179 ? -12.844 9.528 29.755 1.00 85.38 179 THR A O 1
ATOM 1390 N N . HIS A 1 180 ? -12.508 11.564 30.658 1.00 83.19 180 HIS A N 1
ATOM 1391 C CA . HIS A 1 180 ? -12.252 11.098 32.018 1.00 83.19 180 HIS A CA 1
ATOM 1392 C C . HIS A 1 180 ? -13.336 11.591 32.981 1.00 83.19 180 HIS A C 1
ATOM 1394 O O . HIS A 1 180 ? -13.750 12.746 32.919 1.00 83.19 180 HIS A O 1
ATOM 1400 N N . LEU A 1 181 ? -13.747 10.732 33.914 1.00 80.81 181 LEU A N 1
ATOM 1401 C CA . LEU A 1 181 ? -14.600 11.084 35.050 1.00 80.81 181 LEU A CA 1
ATOM 1402 C C . LEU A 1 181 ? -13.956 10.525 36.316 1.00 80.81 181 LEU A C 1
ATOM 1404 O O . LEU A 1 181 ? -13.626 9.342 36.369 1.00 80.81 181 LEU A O 1
ATOM 1408 N N . ASN A 1 182 ? -13.751 11.375 37.324 1.00 81.75 182 ASN A N 1
ATOM 1409 C CA . ASN A 1 182 ? -13.102 11.009 38.591 1.00 81.75 182 ASN A CA 1
ATOM 1410 C C . ASN A 1 182 ? -11.743 10.298 38.404 1.00 81.75 182 ASN A C 1
ATOM 1412 O O . ASN A 1 182 ? -11.430 9.339 39.103 1.00 81.75 182 ASN A O 1
ATOM 1416 N N . GLY A 1 183 ? -10.950 10.734 37.417 1.00 71.06 183 GLY A N 1
ATOM 1417 C CA . GLY A 1 183 ? -9.648 10.138 37.087 1.00 71.06 183 GLY A CA 1
ATOM 1418 C C . GLY A 1 183 ? -9.713 8.821 36.300 1.00 71.06 183 GLY A C 1
ATOM 1419 O O . GLY A 1 183 ? -8.676 8.328 35.862 1.00 71.06 183 GLY A O 1
ATOM 1420 N N . GLN A 1 184 ? -10.904 8.266 36.056 1.00 76.81 184 GLN A N 1
ATOM 1421 C CA . GLN A 1 184 ? -11.091 7.042 35.275 1.00 76.81 184 GLN A CA 1
ATOM 1422 C C . GLN A 1 184 ? -11.458 7.352 33.826 1.00 76.81 184 GLN A C 1
ATOM 1424 O O . GLN A 1 184 ? -12.286 8.224 33.560 1.00 76.81 184 GLN A O 1
ATOM 1429 N N . LEU A 1 185 ? -10.857 6.614 32.892 1.00 80.62 185 LEU A N 1
ATOM 1430 C CA . LEU A 1 185 ? -11.214 6.652 31.475 1.00 80.62 185 LEU A CA 1
ATOM 1431 C C . LEU A 1 185 ? -12.654 6.143 31.291 1.00 80.62 185 LEU A C 1
ATOM 1433 O O . LEU A 1 185 ? -12.953 5.013 31.666 1.00 80.62 185 LEU A O 1
ATOM 1437 N N . GLN A 1 186 ? -13.533 6.978 30.737 1.00 84.38 186 GLN A N 1
ATOM 1438 C CA . GLN A 1 186 ? -14.947 6.659 30.498 1.00 84.38 186 GLN A CA 1
ATOM 1439 C C . GLN A 1 186 ? -15.201 6.237 29.055 1.00 84.38 186 GLN A C 1
ATOM 1441 O O . GLN A 1 186 ? -15.875 5.241 28.799 1.00 84.38 186 GLN A O 1
ATOM 1446 N N . SER A 1 187 ? -14.656 6.997 28.108 1.00 84.62 187 SER A N 1
ATOM 1447 C CA . SER A 1 187 ? -14.826 6.753 26.680 1.00 84.62 187 SER A CA 1
ATOM 1448 C C . SER A 1 187 ? -13.596 7.195 25.901 1.00 84.62 187 SER A C 1
ATOM 1450 O O . SER A 1 187 ? -12.848 8.082 26.324 1.00 84.62 187 SER A O 1
ATOM 1452 N N . VAL A 1 188 ? -13.410 6.552 24.752 1.00 87.62 188 VAL A N 1
ATOM 1453 C CA . VAL A 1 188 ? -12.408 6.905 23.752 1.00 87.62 188 VAL A CA 1
ATOM 1454 C C . VAL A 1 188 ? -13.136 7.064 22.430 1.00 87.62 188 VAL A C 1
ATOM 1456 O O . VAL A 1 188 ? -13.728 6.108 21.927 1.00 87.62 188 VAL A O 1
ATOM 1459 N N . GLU A 1 189 ? -13.122 8.274 21.891 1.00 89.00 189 GLU A N 1
ATOM 1460 C CA . GLU A 1 189 ? -13.676 8.576 20.578 1.00 89.00 189 GLU A CA 1
ATOM 1461 C C . GLU A 1 189 ? -12.548 8.642 19.545 1.00 89.00 189 GLU A C 1
ATOM 1463 O O . GLU A 1 189 ? -11.458 9.140 19.830 1.00 89.00 189 GLU A O 1
ATOM 1468 N N . LEU A 1 190 ? -12.810 8.110 18.351 1.00 92.62 190 LEU A N 1
ATOM 1469 C CA . LEU A 1 190 ? -11.901 8.192 17.216 1.00 92.62 190 LEU A CA 1
ATOM 1470 C C . LEU A 1 190 ? -12.277 9.360 16.319 1.00 92.62 190 LEU A C 1
ATOM 1472 O O . LEU A 1 190 ? -13.407 9.421 15.834 1.00 92.62 190 LEU A O 1
ATOM 1476 N N . GLN A 1 191 ? -11.302 10.209 16.018 1.00 93.00 191 GLN A N 1
ATOM 1477 C CA . GLN A 1 191 ? -11.421 11.265 15.018 1.00 93.00 191 GLN A CA 1
ATOM 1478 C C . GLN A 1 191 ? -10.196 11.272 14.090 1.00 93.00 191 GLN A C 1
ATOM 1480 O O . GLN A 1 191 ? -9.250 10.504 14.276 1.00 93.00 191 GLN A O 1
ATOM 1485 N N . GLY A 1 192 ? -10.236 12.108 13.053 1.00 93.19 192 GLY A N 1
ATOM 1486 C CA . GLY A 1 192 ? -9.154 12.252 12.077 1.00 93.19 192 GLY A CA 1
ATOM 1487 C C . GLY A 1 192 ? -9.425 11.582 10.731 1.00 93.19 192 GLY A C 1
ATOM 1488 O O . GLY A 1 192 ? -10.511 11.060 10.454 1.00 93.19 192 GLY A O 1
ATOM 1489 N N . ASP A 1 193 ? -8.425 11.632 9.862 1.00 95.75 193 ASP A N 1
ATOM 1490 C CA . ASP A 1 193 ? -8.563 11.273 8.451 1.00 95.75 193 ASP A CA 1
ATOM 1491 C C . ASP A 1 193 ? -8.713 9.766 8.244 1.00 95.75 193 ASP A C 1
ATOM 1493 O O . ASP A 1 193 ? -9.482 9.336 7.386 1.00 95.75 193 ASP A O 1
ATOM 1497 N N . ILE A 1 194 ? -8.084 8.945 9.090 1.00 94.94 194 ILE A N 1
ATOM 1498 C CA . ILE A 1 194 ? -8.259 7.486 9.059 1.00 94.94 194 ILE A CA 1
ATOM 1499 C C . ILE A 1 194 ? -9.729 7.086 9.268 1.00 94.94 194 ILE A C 1
ATOM 1501 O O . ILE A 1 194 ? -10.224 6.160 8.620 1.00 94.94 194 ILE A O 1
ATOM 1505 N N . VAL A 1 195 ? -10.460 7.796 10.133 1.00 95.44 195 VAL A N 1
ATOM 1506 C CA . VAL A 1 195 ? -11.888 7.531 10.377 1.00 95.44 195 VAL A CA 1
ATOM 1507 C C . VAL A 1 195 ? -12.720 7.897 9.151 1.00 95.44 195 VAL A C 1
ATOM 1509 O O . VAL A 1 195 ? -13.574 7.110 8.736 1.00 95.44 195 VAL A O 1
ATOM 1512 N N . LYS A 1 196 ? -12.438 9.047 8.524 1.00 96.50 196 LYS A N 1
ATOM 1513 C CA . LYS A 1 196 ? -13.088 9.462 7.269 1.00 96.50 196 LYS A CA 1
ATOM 1514 C C . LYS A 1 196 ? -12.823 8.451 6.151 1.00 96.50 196 LYS A C 1
ATOM 1516 O O . LYS A 1 196 ? -13.750 8.071 5.436 1.00 96.50 196 LYS A O 1
ATOM 1521 N N . ALA A 1 197 ? -11.582 7.976 6.031 1.00 97.12 197 ALA A N 1
ATOM 1522 C CA . ALA A 1 197 ? -11.190 6.960 5.062 1.00 97.12 197 ALA A CA 1
ATOM 1523 C C . ALA A 1 197 ? -11.955 5.644 5.288 1.00 97.12 197 ALA A C 1
ATOM 1525 O O . ALA A 1 197 ? -12.535 5.098 4.350 1.00 97.12 197 ALA A O 1
ATOM 1526 N N . ALA A 1 198 ? -12.045 5.170 6.536 1.00 97.56 198 ALA A N 1
ATOM 1527 C CA . ALA A 1 198 ? -12.832 3.984 6.874 1.00 97.56 198 ALA A CA 1
ATOM 1528 C C . ALA A 1 198 ? -14.312 4.153 6.488 1.00 97.56 198 ALA A C 1
ATOM 1530 O O . ALA A 1 198 ? -14.886 3.282 5.832 1.00 97.56 198 ALA A O 1
ATOM 1531 N N . GLN A 1 199 ? -14.920 5.296 6.819 1.00 96.81 199 GLN A N 1
ATOM 1532 C CA . GLN A 1 199 ? -16.315 5.596 6.477 1.00 96.81 199 GLN A CA 1
ATOM 1533 C C . GLN A 1 199 ? -16.550 5.634 4.962 1.00 96.81 199 GLN A C 1
ATOM 1535 O O . GLN A 1 199 ? -17.515 5.038 4.480 1.00 96.81 199 GLN A O 1
ATOM 1540 N N . LYS A 1 200 ? -15.648 6.261 4.193 1.00 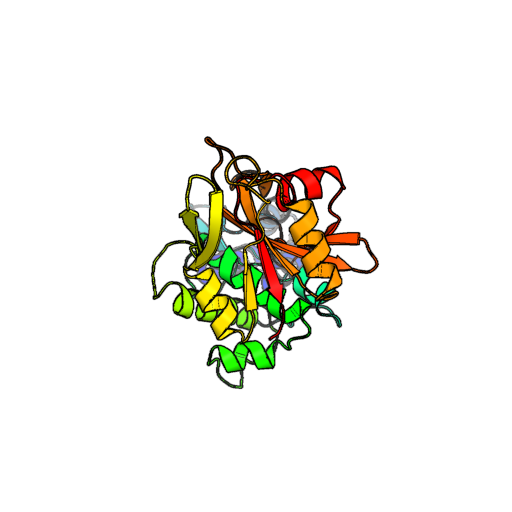97.38 200 LYS A N 1
ATOM 1541 C CA . LYS A 1 200 ? -15.691 6.289 2.720 1.00 97.38 200 LYS A CA 1
ATOM 1542 C C . LYS A 1 200 ? -15.695 4.887 2.119 1.00 97.38 200 LYS A C 1
ATOM 1544 O O . LYS A 1 200 ? -16.439 4.609 1.176 1.00 97.38 200 LYS A O 1
ATOM 1549 N N . MET A 1 201 ? -14.915 3.993 2.715 1.00 97.44 201 MET A N 1
ATOM 1550 C CA . MET A 1 201 ? -14.824 2.590 2.320 1.00 97.44 201 MET A CA 1
ATOM 1551 C C . MET A 1 201 ? -15.981 1.731 2.857 1.00 97.44 201 MET A C 1
ATOM 1553 O O . MET A 1 201 ? -16.050 0.544 2.553 1.00 97.44 201 MET A O 1
ATOM 1557 N N . GLY A 1 202 ? -16.925 2.301 3.616 1.00 96.50 202 GLY A N 1
ATOM 1558 C CA . GLY A 1 202 ? -18.021 1.544 4.225 1.00 96.50 202 GLY A CA 1
ATOM 1559 C C . GLY A 1 202 ? -17.537 0.574 5.304 1.00 96.50 202 GLY A C 1
ATOM 1560 O O . GLY A 1 202 ? -18.071 -0.526 5.433 1.00 96.50 202 GLY A O 1
ATOM 1561 N N . LEU A 1 203 ? -16.505 0.966 6.049 1.00 97.56 203 LEU A N 1
ATOM 1562 C CA . LEU A 1 203 ? -15.912 0.217 7.149 1.00 97.56 203 LEU A CA 1
ATOM 1563 C C . LEU A 1 203 ? -16.153 0.938 8.477 1.00 97.56 203 LEU A C 1
ATOM 1565 O O . LEU A 1 203 ? -16.422 2.141 8.524 1.00 97.56 203 LEU A O 1
ATOM 1569 N N . LYS A 1 204 ? -16.030 0.186 9.567 1.00 96.50 204 LYS A N 1
ATOM 1570 C CA . LYS A 1 204 ? -16.080 0.679 10.938 1.00 96.50 204 LYS A CA 1
ATOM 1571 C C . LYS A 1 204 ? -14.687 0.619 11.555 1.00 96.50 204 LYS A C 1
ATOM 1573 O O . LYS A 1 204 ? -14.115 -0.466 11.663 1.00 96.50 204 LYS A O 1
ATOM 1578 N N . ALA A 1 205 ? -14.188 1.768 12.008 1.00 96.88 205 ALA A N 1
ATOM 1579 C CA . ALA A 1 205 ? -12.986 1.876 12.830 1.00 96.88 205 ALA A CA 1
ATOM 1580 C C . ALA A 1 205 ? -13.358 1.892 14.322 1.00 96.88 205 ALA A C 1
ATOM 1582 O O . ALA A 1 205 ? -14.304 2.564 14.727 1.00 96.88 205 ALA A O 1
ATOM 1583 N N . THR A 1 206 ? -12.632 1.134 15.140 1.00 95.44 206 THR A N 1
ATOM 1584 C CA . THR A 1 206 ? -12.840 1.020 16.592 1.00 95.44 206 THR A CA 1
ATOM 1585 C C . THR A 1 206 ? -11.515 1.228 17.312 1.00 95.44 206 THR A C 1
ATOM 1587 O O . THR A 1 206 ? -10.536 0.561 16.984 1.00 95.44 206 THR A O 1
ATOM 1590 N N . ALA A 1 207 ? -11.472 2.126 18.298 1.00 93.69 207 ALA A N 1
ATOM 1591 C CA . ALA A 1 207 ? -10.272 2.320 19.104 1.00 93.69 207 ALA A CA 1
ATOM 1592 C C . ALA A 1 207 ? -10.023 1.067 19.942 1.00 93.69 207 ALA A C 1
ATOM 1594 O O . ALA A 1 207 ? -10.926 0.591 20.632 1.00 93.69 207 ALA A O 1
ATOM 1595 N N . LEU A 1 208 ? -8.799 0.546 19.904 1.00 94.75 208 LEU A N 1
ATOM 1596 C CA . LEU A 1 208 ? -8.379 -0.536 20.783 1.00 94.75 208 LEU A CA 1
ATOM 1597 C C . LEU A 1 208 ? -7.425 0.035 21.822 1.00 94.75 208 LEU A C 1
ATOM 1599 O O . LEU A 1 208 ? -6.359 0.544 21.493 1.00 94.75 208 LEU A O 1
ATOM 1603 N N . HIS A 1 209 ? -7.823 -0.046 23.084 1.00 92.75 209 HIS A N 1
ATOM 1604 C CA . HIS A 1 209 ? -7.077 0.506 24.205 1.00 92.75 209 HIS A CA 1
ATOM 1605 C C . HIS A 1 209 ? -7.222 -0.394 25.435 1.00 92.75 209 HIS A C 1
ATOM 1607 O O . HIS A 1 209 ? -8.126 -1.230 25.514 1.00 92.75 209 HIS A O 1
ATOM 1613 N N . GLY A 1 210 ? -6.315 -0.234 26.394 1.00 90.56 210 GLY A N 1
ATOM 1614 C CA . GLY A 1 210 ? -6.403 -0.883 27.696 1.00 90.56 210 GLY A CA 1
ATOM 1615 C C . GLY A 1 210 ? -7.474 -0.272 28.600 1.00 90.56 210 GLY A C 1
ATOM 1616 O O . GLY A 1 210 ? -8.163 0.688 28.249 1.00 90.56 210 GLY A O 1
ATOM 1617 N N . LYS A 1 211 ? -7.639 -0.862 29.787 1.00 85.88 211 LYS A N 1
ATOM 1618 C CA . LYS A 1 211 ? -8.767 -0.577 30.692 1.00 85.88 211 LYS A CA 1
ATOM 1619 C C . LYS A 1 211 ? -8.677 0.780 31.389 1.00 85.88 211 LYS A C 1
ATOM 1621 O O . LYS A 1 211 ? -9.703 1.324 31.783 1.00 85.88 211 LYS A O 1
ATOM 1626 N N . THR A 1 212 ? -7.470 1.306 31.581 1.00 85.50 212 THR A N 1
ATOM 1627 C CA . THR A 1 212 ? -7.224 2.549 32.327 1.00 85.50 212 THR A CA 1
ATOM 1628 C C . THR A 1 212 ? -6.295 3.478 31.555 1.00 85.50 212 THR A C 1
ATOM 1630 O O . THR A 1 212 ? -5.658 3.059 30.591 1.00 85.50 212 THR A O 1
ATOM 1633 N N . SER A 1 213 ? -6.177 4.733 31.996 1.00 84.31 213 SER A N 1
ATOM 1634 C CA . SER A 1 213 ? -5.212 5.692 31.441 1.00 84.31 213 SER A CA 1
ATOM 1635 C C . SER A 1 213 ? -3.769 5.178 31.526 1.00 84.31 213 SER A C 1
ATOM 1637 O O . SER A 1 213 ? -3.038 5.265 30.547 1.00 84.31 213 SER A O 1
ATOM 1639 N N . ASP A 1 214 ? -3.389 4.578 32.658 1.00 86.75 214 ASP A N 1
ATOM 1640 C CA . ASP A 1 214 ? -2.025 4.076 32.903 1.00 86.75 214 ASP A CA 1
ATOM 1641 C C . ASP A 1 214 ? -1.706 2.802 32.112 1.00 86.75 214 ASP A C 1
ATOM 1643 O O . ASP A 1 214 ? -0.550 2.488 31.842 1.00 86.75 214 ASP A O 1
ATOM 1647 N N . THR A 1 215 ? -2.742 2.047 31.744 1.00 88.69 215 THR A N 1
ATOM 1648 C CA . THR A 1 215 ? -2.627 0.806 30.969 1.00 88.69 215 THR A CA 1
ATOM 1649 C C . THR A 1 215 ? -3.134 0.982 29.545 1.00 88.69 215 THR A C 1
ATOM 1651 O O . THR A 1 215 ? -3.399 -0.009 28.877 1.00 88.69 215 THR A O 1
ATOM 1654 N N . PHE A 1 216 ? -3.272 2.220 29.060 1.00 88.62 216 PHE A N 1
ATOM 1655 C CA . PHE A 1 216 ? -3.922 2.523 27.781 1.00 88.62 216 PHE A CA 1
ATOM 1656 C C . PHE A 1 216 ? -3.303 1.751 26.608 1.00 88.62 216 PHE A C 1
ATOM 1658 O O . PHE A 1 216 ? -4.014 1.251 25.734 1.00 88.62 216 PHE A O 1
ATOM 1665 N N . ASP A 1 217 ? -1.986 1.576 26.640 1.00 91.50 217 ASP A N 1
ATOM 1666 C CA . ASP A 1 217 ? -1.244 0.862 25.604 1.00 91.50 217 ASP A CA 1
ATOM 1667 C C . ASP A 1 217 ? -1.272 -0.659 25.772 1.00 91.50 217 ASP A C 1
ATOM 1669 O O . ASP A 1 217 ? -0.928 -1.368 24.837 1.00 91.50 217 ASP A O 1
ATOM 1673 N N . GLN A 1 218 ? -1.757 -1.175 26.907 1.00 94.00 218 GLN A N 1
ATOM 1674 C CA . GLN A 1 218 ? -1.918 -2.604 27.199 1.00 94.00 218 GLN A CA 1
ATOM 1675 C C . GLN A 1 218 ? -3.282 -3.110 26.707 1.00 94.00 218 GLN A C 1
ATOM 1677 O O . GLN A 1 218 ? -4.249 -3.226 27.463 1.00 94.00 218 GLN A O 1
ATOM 1682 N N . ARG A 1 219 ? -3.373 -3.409 25.410 1.00 93.94 219 ARG A N 1
ATOM 1683 C CA . ARG A 1 219 ? -4.653 -3.606 24.697 1.00 93.94 219 ARG A CA 1
ATOM 1684 C C . ARG A 1 219 ? -4.938 -5.037 24.227 1.00 93.94 219 ARG A C 1
ATOM 1686 O O . ARG A 1 219 ? -5.854 -5.256 23.437 1.00 93.94 219 ARG A O 1
ATOM 1693 N N . GLU A 1 220 ? -4.201 -6.029 24.727 1.00 96.69 220 GLU A N 1
ATOM 1694 C CA . GLU A 1 220 ? -4.349 -7.442 24.328 1.00 96.69 220 GLU A CA 1
ATOM 1695 C C . GLU A 1 220 ? -5.791 -7.965 24.474 1.00 96.69 220 GLU A C 1
ATOM 1697 O O . GLU A 1 220 ? -6.315 -8.620 23.574 1.00 96.69 220 GLU A O 1
ATOM 1702 N N . GLU A 1 221 ? -6.467 -7.649 25.582 1.00 95.44 221 GLU A N 1
ATOM 1703 C CA . GLU A 1 221 ? -7.855 -8.068 25.815 1.00 95.44 221 GLU A CA 1
ATOM 1704 C C . GLU A 1 221 ? -8.831 -7.419 24.821 1.00 95.44 221 GLU A C 1
ATOM 1706 O O . GLU A 1 221 ? -9.714 -8.097 24.296 1.00 95.44 221 GLU A O 1
ATOM 1711 N N . ALA A 1 222 ? -8.646 -6.133 24.503 1.00 95.69 222 ALA A N 1
ATOM 1712 C CA . ALA A 1 222 ? -9.464 -5.431 23.514 1.00 95.69 222 ALA A CA 1
ATOM 1713 C C . ALA A 1 222 ? -9.302 -6.046 22.115 1.00 95.69 222 ALA A C 1
ATOM 1715 O O . ALA A 1 222 ? -10.294 -6.276 21.423 1.00 95.69 222 ALA A O 1
ATOM 1716 N N . VAL A 1 223 ? -8.068 -6.390 21.732 1.00 96.88 223 VAL A N 1
ATOM 1717 C CA . VAL A 1 223 ? -7.773 -7.058 20.456 1.00 96.88 223 VAL A CA 1
ATOM 1718 C C . VAL A 1 223 ? -8.407 -8.452 20.408 1.00 96.88 223 VAL A C 1
ATOM 1720 O O . VAL A 1 223 ? -9.083 -8.788 19.437 1.00 96.88 223 VAL A O 1
ATOM 1723 N N . LYS A 1 224 ? -8.263 -9.259 21.468 1.00 96.25 224 LYS A N 1
ATOM 1724 C CA . LYS A 1 224 ? -8.908 -10.582 21.555 1.00 96.25 224 LYS A CA 1
ATOM 1725 C C . LYS A 1 224 ? -10.428 -10.477 21.429 1.00 96.25 224 LYS A C 1
ATOM 1727 O O . LYS A 1 224 ? -11.032 -11.235 20.673 1.00 96.25 224 LYS A O 1
ATOM 1732 N N . ASN A 1 225 ? -11.036 -9.511 22.115 1.00 96.56 225 ASN A N 1
ATOM 1733 C CA . ASN A 1 225 ? -12.476 -9.269 22.052 1.00 96.56 225 ASN A CA 1
ATOM 1734 C C . ASN A 1 225 ? -12.938 -8.820 20.659 1.00 96.56 225 ASN A C 1
ATOM 1736 O O . ASN A 1 225 ? -14.014 -9.234 20.224 1.00 96.56 225 ASN A O 1
ATOM 1740 N N . LEU A 1 226 ? -12.140 -8.016 19.944 1.00 96.75 226 LEU A N 1
ATOM 1741 C CA . LEU A 1 226 ? -12.423 -7.657 18.554 1.00 96.75 226 LEU A CA 1
ATOM 1742 C C . LEU A 1 226 ? -12.506 -8.907 17.678 1.00 96.75 226 LEU A C 1
ATOM 1744 O O . LEU A 1 226 ? -13.531 -9.111 17.037 1.00 96.75 226 LEU A O 1
ATOM 1748 N N . PHE A 1 227 ? -11.467 -9.747 17.680 1.00 96.00 227 PHE A N 1
ATOM 1749 C CA . PHE A 1 227 ? -11.431 -10.955 16.848 1.00 96.00 227 PHE A CA 1
ATOM 1750 C C . PHE A 1 227 ? -12.465 -12.002 17.266 1.00 96.00 227 PHE A C 1
ATOM 1752 O O . PHE A 1 227 ? -12.945 -12.755 16.426 1.00 96.00 227 PHE A O 1
ATOM 1759 N N . TYR A 1 228 ? -12.839 -12.049 18.546 1.00 95.56 228 TYR A N 1
ATOM 1760 C CA . TYR A 1 228 ? -13.932 -12.905 19.003 1.00 95.56 228 TYR A CA 1
ATOM 1761 C C . TYR A 1 228 ? -15.279 -12.483 18.395 1.00 95.56 228 TYR A C 1
ATOM 1763 O O . TYR A 1 228 ? -16.050 -13.332 17.957 1.00 95.56 228 TYR A O 1
ATOM 1771 N N . ARG A 1 229 ? -15.559 -11.174 18.344 1.00 95.31 229 ARG A N 1
ATOM 1772 C CA . ARG A 1 229 ? -16.811 -10.631 17.784 1.00 95.31 229 ARG A CA 1
ATOM 1773 C C . ARG A 1 229 ? -16.800 -10.579 16.258 1.00 95.31 229 ARG A C 1
ATOM 1775 O O . ARG A 1 229 ? -17.836 -10.771 15.637 1.00 95.31 229 ARG A O 1
ATOM 1782 N N . ASN A 1 230 ? -15.637 -10.311 15.675 1.00 96.19 230 ASN A N 1
ATOM 1783 C CA . ASN A 1 230 ? -15.421 -10.136 14.245 1.00 96.19 230 ASN A CA 1
ATOM 1784 C C . ASN A 1 230 ? -14.185 -10.949 13.819 1.00 96.19 230 ASN A C 1
ATOM 1786 O O . ASN A 1 230 ? -13.088 -10.393 13.745 1.00 96.19 230 ASN A O 1
ATOM 1790 N N . PRO A 1 231 ? -14.329 -12.255 13.529 1.00 93.94 231 PRO A N 1
ATOM 1791 C CA . PRO A 1 231 ? -13.192 -13.125 13.209 1.00 93.94 231 PRO A CA 1
ATOM 1792 C C . PRO A 1 231 ? -12.368 -12.678 11.998 1.00 93.94 231 PRO A C 1
ATOM 1794 O O . PRO A 1 231 ? -11.169 -12.940 11.951 1.00 93.94 231 PRO A O 1
ATOM 1797 N N . SER A 1 232 ? -13.000 -11.984 11.049 1.00 94.00 232 SER A N 1
ATOM 1798 C CA . SER A 1 232 ? -12.359 -11.430 9.851 1.00 94.00 232 SER A CA 1
ATOM 1799 C C . SER A 1 232 ? -11.850 -9.999 10.026 1.00 94.00 232 SER A C 1
ATOM 1801 O O . SER A 1 232 ? -11.371 -9.428 9.053 1.00 94.00 232 SER A O 1
ATOM 1803 N N . ALA A 1 233 ? -11.985 -9.392 11.213 1.00 97.69 233 ALA A N 1
ATOM 1804 C CA . ALA A 1 233 ? -11.485 -8.042 11.449 1.00 97.69 233 ALA A CA 1
ATOM 1805 C C . ALA A 1 233 ? -9.996 -7.937 11.108 1.00 97.69 233 ALA A C 1
ATOM 1807 O O . ALA A 1 233 ? -9.238 -8.903 11.190 1.00 97.69 233 ALA A O 1
ATOM 1808 N N . VAL A 1 234 ? -9.571 -6.732 10.769 1.00 98.06 234 VAL A N 1
ATOM 1809 C CA . VAL A 1 234 ? -8.158 -6.407 10.598 1.00 98.06 234 VAL A CA 1
ATOM 1810 C C . VAL A 1 234 ? -7.798 -5.279 11.545 1.00 98.06 234 VAL A C 1
ATOM 1812 O O . VAL A 1 234 ? -8.664 -4.597 12.092 1.00 98.06 234 VAL A O 1
ATOM 1815 N N . LEU A 1 235 ? -6.512 -5.097 11.772 1.00 98.25 235 LEU A N 1
ATOM 1816 C CA . LEU A 1 235 ? -5.972 -4.031 12.587 1.00 98.25 235 LEU A CA 1
ATOM 1817 C C . LEU A 1 235 ? -5.261 -3.039 11.677 1.00 98.25 235 LEU A C 1
ATOM 1819 O O . LEU A 1 235 ? -4.468 -3.439 10.827 1.00 98.25 235 LEU A O 1
ATOM 1823 N N . LEU A 1 236 ? -5.510 -1.755 11.892 1.00 97.50 236 LEU A N 1
ATOM 1824 C CA . LEU A 1 236 ? -4.654 -0.694 11.385 1.00 97.50 236 LEU A CA 1
ATOM 1825 C C . LEU A 1 236 ? -3.707 -0.295 12.514 1.00 97.50 236 LEU A C 1
ATOM 1827 O O . LEU A 1 236 ? -4.173 0.070 13.596 1.00 97.50 236 LEU A O 1
ATOM 1831 N N . VAL A 1 237 ? -2.404 -0.425 12.288 1.00 96.62 237 VAL A N 1
ATOM 1832 C CA . VAL A 1 237 ? -1.381 -0.268 13.328 1.00 96.62 237 VAL A CA 1
ATOM 1833 C C . VAL A 1 237 ? -0.418 0.837 12.924 1.00 96.62 237 VAL A C 1
ATOM 1835 O O . VAL A 1 237 ? 0.201 0.768 11.864 1.00 96.62 237 VAL A O 1
ATOM 1838 N N . GLY A 1 238 ? -0.307 1.845 13.777 1.00 94.69 238 GLY A N 1
ATOM 1839 C CA . GLY A 1 238 ? 0.687 2.899 13.696 1.00 94.69 238 GLY A CA 1
ATOM 1840 C C . GLY A 1 238 ? 2.044 2.391 14.169 1.00 94.69 238 GLY A C 1
ATOM 1841 O O . GLY A 1 238 ? 2.176 1.829 15.259 1.00 94.69 238 GLY A O 1
ATOM 1842 N N . VAL A 1 239 ? 3.057 2.561 13.329 1.00 94.19 239 VAL A N 1
ATOM 1843 C CA . VAL A 1 239 ? 4.433 2.122 13.567 1.00 94.19 239 VAL A CA 1
ATOM 1844 C C . VAL A 1 239 ? 5.416 3.231 13.207 1.00 94.19 239 VAL A C 1
ATOM 1846 O O . VAL A 1 239 ? 5.068 4.230 12.572 1.00 94.19 239 VAL A O 1
ATOM 1849 N N . HIS A 1 240 ? 6.665 3.053 13.623 1.00 92.75 240 HIS A N 1
ATOM 1850 C CA . HIS A 1 240 ? 7.769 3.850 13.117 1.00 92.75 240 HIS A CA 1
ATOM 1851 C C . HIS A 1 240 ? 8.464 3.098 11.976 1.00 92.75 240 HIS A C 1
ATOM 1853 O O . HIS A 1 240 ? 8.951 1.983 12.164 1.00 92.75 240 HIS A O 1
ATOM 1859 N N . LEU A 1 241 ? 8.523 3.717 10.801 1.00 89.75 241 LEU A N 1
ATOM 1860 C CA . LEU A 1 241 ? 9.298 3.289 9.645 1.00 89.75 241 LEU A CA 1
ATOM 1861 C C . LEU A 1 241 ? 10.595 4.097 9.580 1.00 89.75 241 LEU A C 1
ATOM 1863 O O . LEU A 1 241 ? 10.588 5.318 9.384 1.00 89.75 241 LEU A O 1
ATOM 1867 N N . ASN A 1 242 ? 11.724 3.398 9.674 1.00 86.50 242 ASN A N 1
ATOM 1868 C CA . ASN A 1 242 ? 13.013 3.977 9.335 1.00 86.50 242 ASN A CA 1
ATOM 1869 C C . ASN A 1 242 ? 13.113 4.104 7.808 1.00 86.50 242 ASN A C 1
ATOM 1871 O O . ASN A 1 242 ? 13.326 3.118 7.108 1.00 86.50 242 ASN A O 1
ATOM 1875 N N . GLN A 1 243 ? 12.996 5.328 7.295 1.00 79.25 243 GLN A N 1
ATOM 1876 C CA . GLN A 1 243 ? 12.997 5.603 5.853 1.00 79.25 243 GLN A CA 1
ATOM 1877 C C . GLN A 1 243 ? 14.301 5.204 5.139 1.00 79.25 243 GLN A C 1
ATOM 1879 O O . GLN A 1 243 ? 14.292 5.007 3.928 1.00 79.25 243 GLN A O 1
ATOM 1884 N N . GLN A 1 244 ? 15.420 5.083 5.863 1.00 76.75 244 GLN A N 1
ATOM 1885 C CA . GLN A 1 244 ? 16.706 4.689 5.280 1.00 76.75 244 GLN A CA 1
ATOM 1886 C C . GLN A 1 244 ? 16.835 3.171 5.154 1.00 76.75 244 GLN A C 1
ATOM 1888 O O . GLN A 1 244 ? 17.308 2.680 4.133 1.00 76.75 244 GLN A O 1
ATOM 1893 N N . SER A 1 245 ? 16.451 2.426 6.196 1.00 79.19 245 SER A N 1
ATOM 1894 C CA . SER A 1 245 ? 16.620 0.968 6.235 1.00 79.19 245 SER A CA 1
ATOM 1895 C C . SER A 1 245 ? 15.374 0.180 5.834 1.00 79.19 245 SER A C 1
ATOM 1897 O O . SER A 1 245 ? 15.479 -1.020 5.600 1.00 79.19 245 SER A O 1
ATOM 1899 N N . GLY A 1 246 ? 14.201 0.817 5.794 1.00 79.31 246 GLY A N 1
ATOM 1900 C CA . GLY A 1 246 ? 12.908 0.145 5.639 1.00 79.31 246 GLY A CA 1
ATOM 1901 C C . GLY A 1 246 ? 12.458 -0.628 6.886 1.00 79.31 246 GLY A C 1
ATOM 1902 O O . GLY A 1 246 ? 11.458 -1.334 6.848 1.00 79.31 246 GLY A O 1
ATOM 1903 N N . ALA A 1 247 ? 13.193 -0.543 8.000 1.00 86.44 247 ALA A N 1
ATOM 1904 C CA . ALA A 1 247 ? 12.870 -1.304 9.202 1.00 86.44 247 ALA A CA 1
ATOM 1905 C C . ALA A 1 247 ? 11.680 -0.696 9.959 1.00 86.44 247 ALA A C 1
ATOM 1907 O O . ALA A 1 247 ? 11.626 0.518 10.171 1.00 86.44 247 ALA A O 1
ATOM 1908 N N . LEU A 1 248 ? 10.783 -1.567 10.429 1.00 90.75 248 LEU A N 1
ATOM 1909 C CA . LEU A 1 248 ? 9.644 -1.208 11.273 1.00 90.75 248 LEU A CA 1
ATOM 1910 C C . LEU A 1 248 ? 9.956 -1.430 12.758 1.00 90.75 248 LEU A C 1
ATOM 1912 O O . LEU A 1 248 ? 10.448 -2.496 13.141 1.00 90.75 248 LEU A O 1
ATOM 1916 N N . SER A 1 249 ? 9.601 -0.462 13.600 1.00 93.25 249 SER A N 1
ATOM 1917 C CA . SER A 1 249 ? 9.663 -0.553 15.063 1.00 93.25 249 SER A CA 1
ATOM 1918 C C . SER A 1 249 ? 8.384 -0.020 15.723 1.00 93.25 249 SER A C 1
ATOM 1920 O O . SER A 1 249 ? 7.576 0.672 15.100 1.00 93.25 249 SER A O 1
ATOM 1922 N N . SER A 1 250 ? 8.179 -0.360 17.002 1.00 93.44 250 SER A N 1
ATOM 1923 C CA . SER A 1 250 ? 7.137 0.299 17.798 1.00 93.44 250 SER A CA 1
ATOM 1924 C C . SER A 1 250 ? 7.515 1.770 17.994 1.00 93.44 250 SER A C 1
ATOM 1926 O O . SER A 1 250 ? 8.693 2.043 18.241 1.00 93.44 250 SER A O 1
ATOM 1928 N N . PRO A 1 251 ? 6.547 2.700 17.967 1.00 93.19 251 PRO A N 1
ATOM 1929 C CA . PRO A 1 251 ? 6.807 4.095 18.272 1.00 93.19 251 PRO A CA 1
ATOM 1930 C C . PRO A 1 251 ? 7.415 4.304 19.666 1.00 93.19 251 PRO A C 1
ATOM 1932 O O . PRO A 1 251 ? 7.119 3.582 20.624 1.00 93.19 251 PRO A O 1
ATOM 1935 N N . ALA A 1 252 ? 8.260 5.325 19.770 1.00 90.38 252 ALA A N 1
ATOM 1936 C CA . ALA A 1 252 ? 8.907 5.794 20.992 1.00 90.38 252 ALA A CA 1
ATOM 1937 C C . ALA A 1 252 ? 9.091 7.323 20.939 1.00 90.38 252 ALA A C 1
ATOM 1939 O O . ALA A 1 252 ? 8.949 7.932 19.883 1.00 90.38 252 ALA A O 1
ATOM 1940 N N . GLN A 1 253 ? 9.452 7.968 22.057 1.00 85.62 253 GLN A N 1
ATOM 1941 C CA . GLN A 1 253 ? 9.617 9.436 22.110 1.00 85.62 253 GLN A CA 1
ATOM 1942 C C . GLN A 1 253 ? 10.579 9.998 21.047 1.00 85.62 253 GLN A C 1
ATOM 1944 O O . GLN A 1 253 ? 10.347 11.079 20.520 1.00 85.62 253 GLN A O 1
ATOM 1949 N N . ASN A 1 254 ? 11.654 9.274 20.730 1.00 89.38 254 ASN A N 1
ATOM 1950 C CA . ASN A 1 254 ? 12.645 9.646 19.716 1.00 89.38 254 ASN A CA 1
ATOM 1951 C C . ASN A 1 254 ? 12.402 8.988 18.343 1.00 89.38 254 ASN A C 1
ATOM 1953 O O . ASN A 1 254 ? 13.185 9.199 17.420 1.00 89.38 254 ASN A O 1
ATOM 1957 N N . GLN A 1 255 ? 11.351 8.177 18.222 1.00 91.19 255 GLN A N 1
ATOM 1958 C CA . GLN A 1 255 ? 10.946 7.452 17.018 1.00 91.19 255 GLN A CA 1
ATOM 1959 C C . GLN A 1 255 ? 9.413 7.486 16.936 1.00 91.19 255 GLN A C 1
ATOM 1961 O O . GLN A 1 255 ? 8.765 6.469 17.189 1.00 91.19 255 GLN A O 1
ATOM 1966 N N . PRO A 1 256 ? 8.810 8.664 16.692 1.00 91.88 256 PRO A N 1
ATOM 1967 C CA . PRO A 1 256 ? 7.360 8.794 16.690 1.00 91.88 256 PRO A CA 1
ATOM 1968 C C . PRO A 1 256 ? 6.741 7.981 15.552 1.00 91.88 256 PRO A C 1
ATOM 1970 O O . PRO A 1 256 ? 7.399 7.673 14.554 1.00 91.88 256 PRO A O 1
ATOM 1973 N N . GLU A 1 257 ? 5.460 7.659 15.707 1.00 92.50 257 GLU A N 1
ATOM 1974 C CA . GLU A 1 257 ? 4.647 7.074 14.644 1.00 92.50 257 GLU A CA 1
ATOM 1975 C C . GLU A 1 257 ? 4.722 7.944 13.384 1.00 92.50 257 GLU A C 1
ATOM 1977 O O . GLU A 1 257 ? 4.534 9.159 13.444 1.00 92.50 257 GLU A O 1
ATOM 1982 N N . ASN A 1 258 ? 5.034 7.320 12.250 1.00 90.00 258 ASN A N 1
ATOM 1983 C CA . ASN A 1 258 ? 5.118 7.989 10.949 1.00 90.00 258 ASN A CA 1
ATOM 1984 C C . ASN A 1 258 ? 4.600 7.113 9.797 1.00 90.00 258 ASN A C 1
ATOM 1986 O O . ASN A 1 258 ? 4.734 7.492 8.636 1.00 90.00 258 ASN A O 1
ATOM 1990 N N . HIS A 1 259 ? 4.061 5.930 10.104 1.00 92.25 259 HIS A N 1
ATOM 1991 C CA . HIS A 1 259 ? 3.650 4.953 9.110 1.00 92.25 259 HIS A CA 1
ATOM 1992 C C . HIS A 1 259 ? 2.506 4.088 9.632 1.00 92.25 259 HIS A C 1
ATOM 1994 O O . HIS A 1 259 ? 2.472 3.742 10.812 1.00 92.25 259 HIS A O 1
ATOM 2000 N N . PHE A 1 260 ? 1.591 3.705 8.744 1.00 93.38 260 PHE A N 1
ATOM 2001 C CA . PHE A 1 260 ? 0.529 2.748 9.043 1.00 93.38 260 PHE A CA 1
ATOM 2002 C C . PHE A 1 260 ? 0.759 1.449 8.289 1.00 93.38 260 PHE A C 1
ATOM 2004 O O . PHE A 1 260 ? 1.082 1.459 7.103 1.00 93.38 260 PHE A O 1
ATOM 2011 N N . VAL A 1 261 ? 0.515 0.339 8.981 1.00 94.88 261 VAL A N 1
ATOM 2012 C CA . VAL A 1 261 ? 0.503 -1.009 8.411 1.00 94.88 261 VAL A CA 1
ATOM 2013 C C . VAL A 1 261 ? -0.822 -1.696 8.714 1.00 94.88 261 VAL A C 1
ATOM 2015 O O . VAL A 1 261 ? -1.531 -1.346 9.665 1.00 94.88 261 VAL A O 1
ATOM 2018 N N . THR A 1 262 ? -1.149 -2.718 7.927 1.00 96.88 262 THR A N 1
ATOM 2019 C CA . THR A 1 262 ? -2.314 -3.570 8.195 1.00 96.88 262 THR A CA 1
ATOM 2020 C C . THR A 1 262 ? -1.863 -4.861 8.859 1.00 96.88 262 THR A C 1
ATOM 2022 O O . THR A 1 262 ? -0.983 -5.540 8.342 1.00 96.88 262 THR A O 1
ATOM 2025 N N . VAL A 1 263 ? -2.478 -5.241 9.978 1.00 97.81 263 VAL A N 1
ATOM 2026 C CA . VAL A 1 263 ? -2.258 -6.542 10.624 1.00 97.81 263 VAL A CA 1
ATOM 2027 C C . VAL A 1 263 ? -3.545 -7.356 10.576 1.00 97.81 263 VAL A C 1
ATOM 2029 O O . VAL A 1 263 ? -4.600 -6.886 10.985 1.00 97.81 263 VAL A O 1
ATOM 2032 N N . PHE A 1 264 ? -3.483 -8.590 10.090 1.00 97.25 264 PHE A N 1
ATOM 2033 C CA . PHE A 1 264 ? -4.651 -9.461 9.947 1.00 97.25 264 PHE A CA 1
ATOM 2034 C C . PHE A 1 264 ? -4.352 -10.875 10.437 1.00 97.25 264 PHE A C 1
ATOM 2036 O O . PHE A 1 264 ? -3.193 -11.254 10.617 1.00 97.25 264 PHE A O 1
ATOM 2043 N N . ARG A 1 265 ? -5.411 -11.651 10.683 1.00 95.00 265 ARG A N 1
ATOM 2044 C CA . ARG A 1 265 ? -5.308 -13.034 11.149 1.00 95.00 265 ARG A CA 1
ATOM 2045 C C . ARG A 1 265 ? -5.736 -13.994 10.049 1.00 95.00 265 ARG A C 1
ATOM 2047 O O . ARG A 1 265 ? -6.814 -13.840 9.488 1.00 95.00 265 ARG A O 1
ATOM 2054 N N . ASP A 1 266 ? -4.919 -15.005 9.791 1.00 91.25 266 ASP A N 1
ATOM 2055 C CA . ASP A 1 266 ? -5.233 -16.089 8.863 1.00 91.25 266 ASP A CA 1
ATOM 2056 C C . ASP A 1 266 ? -4.805 -17.425 9.476 1.00 91.25 266 ASP A C 1
ATOM 2058 O O . ASP A 1 266 ? -3.694 -17.558 9.988 1.00 91.25 266 ASP A O 1
ATOM 2062 N N . GLN A 1 267 ? -5.728 -18.389 9.512 1.00 88.19 267 GLN A N 1
ATOM 2063 C CA . GLN A 1 267 ? -5.547 -19.713 10.132 1.00 88.19 267 GLN A CA 1
ATOM 2064 C C . GLN A 1 267 ? -4.955 -19.692 11.555 1.00 88.19 267 GLN A C 1
ATOM 2066 O O . GLN A 1 267 ? -4.269 -20.613 11.984 1.00 88.19 267 GLN A O 1
ATOM 2071 N N . GLY A 1 268 ? -5.246 -18.640 12.323 1.00 87.75 268 GLY A N 1
ATOM 2072 C CA . GLY A 1 268 ? -4.758 -18.489 13.692 1.00 87.75 268 GLY A CA 1
ATOM 2073 C C . GLY A 1 268 ? -3.476 -17.668 13.826 1.00 87.75 268 GLY A C 1
ATOM 2074 O O . GLY A 1 268 ? -3.245 -17.149 14.919 1.00 87.75 268 GLY A O 1
ATOM 2075 N N . THR A 1 269 ? -2.738 -17.479 12.733 1.00 94.69 269 THR A N 1
ATOM 2076 C CA . THR A 1 269 ? -1.472 -16.741 12.645 1.00 94.69 269 THR A CA 1
ATOM 2077 C C . THR A 1 269 ? -1.708 -15.277 12.290 1.00 94.69 269 THR A C 1
ATOM 2079 O O . THR A 1 269 ? -2.655 -14.951 11.573 1.00 94.69 269 THR A O 1
ATOM 2082 N N . PHE A 1 270 ? -0.855 -14.384 12.795 1.00 97.19 270 PHE A N 1
ATOM 2083 C CA . PHE A 1 270 ? -0.902 -12.967 12.453 1.00 97.19 270 PHE A CA 1
ATOM 2084 C C . PHE A 1 270 ? 0.089 -12.618 11.348 1.00 97.19 270 PHE A C 1
ATOM 2086 O O . PHE A 1 270 ? 1.258 -13.001 11.392 1.00 97.19 270 PHE A O 1
ATOM 2093 N N . PHE A 1 271 ? -0.381 -11.817 10.403 1.00 97.00 271 PHE A N 1
ATOM 2094 C CA . PHE A 1 271 ? 0.397 -11.297 9.293 1.00 97.00 271 PHE A CA 1
ATOM 2095 C C . PHE A 1 271 ? 0.354 -9.775 9.302 1.00 97.00 271 PHE A C 1
ATOM 2097 O O . PHE A 1 271 ? -0.664 -9.182 9.653 1.00 97.00 271 PHE A O 1
ATOM 2104 N N . LEU A 1 272 ? 1.457 -9.159 8.897 1.00 95.62 272 LEU A N 1
ATOM 2105 C CA . LEU A 1 272 ? 1.577 -7.734 8.627 1.00 95.62 272 LEU A CA 1
ATOM 2106 C C . LEU A 1 272 ? 1.680 -7.541 7.119 1.00 95.62 272 LEU A C 1
ATOM 2108 O O . LEU A 1 272 ? 2.467 -8.238 6.485 1.00 95.62 272 LEU A O 1
ATOM 2112 N N . ALA A 1 273 ? 0.902 -6.608 6.581 1.00 93.94 273 ALA A N 1
ATOM 2113 C CA . ALA A 1 273 ? 1.024 -6.088 5.228 1.00 93.94 273 ALA A CA 1
ATOM 2114 C C . ALA A 1 273 ? 1.556 -4.649 5.288 1.00 93.94 273 ALA A C 1
ATOM 2116 O O . ALA A 1 273 ? 0.886 -3.771 5.846 1.00 93.94 273 ALA A O 1
ATOM 2117 N N . ASP A 1 274 ? 2.746 -4.432 4.730 1.00 90.88 274 ASP A N 1
ATOM 2118 C CA . ASP A 1 274 ? 3.396 -3.128 4.617 1.00 90.88 274 ASP A CA 1
ATOM 2119 C C . ASP A 1 274 ? 3.382 -2.656 3.161 1.00 90.88 274 ASP A C 1
ATOM 2121 O O . ASP A 1 274 ? 3.894 -3.329 2.275 1.00 90.88 274 ASP A O 1
ATOM 2125 N N . THR A 1 275 ? 2.798 -1.490 2.904 1.00 83.94 275 THR A N 1
ATOM 2126 C CA . THR A 1 275 ? 2.786 -0.882 1.565 1.00 83.94 275 THR A CA 1
ATOM 2127 C C . THR A 1 275 ? 3.990 0.034 1.323 1.00 83.94 275 THR A C 1
ATOM 2129 O O . THR A 1 275 ? 4.056 0.692 0.286 1.00 83.94 275 THR A O 1
ATOM 2132 N N . GLY A 1 276 ? 4.910 0.136 2.286 1.00 76.12 276 GLY A N 1
ATOM 2133 C CA . GLY A 1 276 ? 6.063 1.028 2.294 1.00 76.12 276 GLY A CA 1
ATOM 2134 C C . GLY A 1 276 ? 7.182 0.691 1.300 1.00 76.12 276 GLY A C 1
ATOM 2135 O O . GLY A 1 276 ? 7.146 -0.270 0.534 1.00 76.12 276 GLY A O 1
ATOM 2136 N N . ALA A 1 277 ? 8.212 1.543 1.318 1.00 57.88 277 ALA A N 1
ATOM 2137 C CA . ALA A 1 277 ? 9.257 1.671 0.296 1.00 57.88 277 ALA A CA 1
ATOM 2138 C C . ALA A 1 277 ? 10.140 0.430 0.032 1.00 57.88 277 ALA A C 1
ATOM 2140 O O . ALA A 1 277 ? 10.902 0.448 -0.937 1.00 57.88 277 ALA A O 1
ATOM 2141 N N . SER A 1 278 ? 10.098 -0.610 0.869 1.00 57.72 278 SER A N 1
ATOM 2142 C CA . SER A 1 278 ? 10.877 -1.843 0.674 1.00 57.72 278 SER A CA 1
ATOM 2143 C C . SER A 1 278 ? 10.253 -2.819 -0.328 1.00 57.72 278 SER A C 1
ATOM 2145 O O . SER A 1 278 ? 10.981 -3.634 -0.903 1.00 57.72 278 SER A O 1
ATOM 2147 N N . ASP A 1 279 ? 8.943 -2.716 -0.582 1.00 61.56 279 ASP A N 1
ATOM 2148 C CA . ASP A 1 279 ? 8.154 -3.830 -1.129 1.00 61.56 279 ASP A CA 1
ATOM 2149 C C . ASP A 1 279 ? 7.572 -3.583 -2.536 1.00 61.56 279 ASP A C 1
ATOM 2151 O O . ASP A 1 279 ? 6.736 -4.357 -2.992 1.00 61.56 279 ASP A O 1
ATOM 2155 N N . ASN A 1 280 ? 8.073 -2.556 -3.250 1.00 65.62 280 ASN A N 1
ATOM 2156 C CA . ASN A 1 280 ? 7.744 -2.070 -4.615 1.00 65.62 280 ASN A CA 1
ATOM 2157 C C . ASN A 1 280 ? 7.149 -3.104 -5.609 1.00 65.62 280 ASN A C 1
ATOM 2159 O O . ASN A 1 280 ? 7.808 -3.496 -6.578 1.00 65.62 280 ASN A O 1
ATOM 2163 N N . GLY A 1 281 ? 5.914 -3.558 -5.397 1.00 74.12 281 GLY A N 1
ATOM 2164 C CA . GLY A 1 281 ? 5.244 -4.535 -6.254 1.00 74.12 281 GLY A CA 1
ATOM 2165 C C . GLY A 1 281 ? 5.919 -5.910 -6.346 1.00 74.12 281 GLY A C 1
ATOM 2166 O O . GLY A 1 281 ? 5.614 -6.660 -7.271 1.00 74.12 281 GLY A O 1
ATOM 2167 N N . LYS A 1 282 ? 6.838 -6.273 -5.434 1.00 80.38 282 LYS A N 1
ATOM 2168 C CA . LYS A 1 282 ? 7.630 -7.519 -5.559 1.00 80.38 282 LYS A CA 1
ATOM 2169 C C . LYS A 1 282 ? 6.912 -8.776 -5.072 1.00 80.38 282 LYS A C 1
ATOM 2171 O O . LYS A 1 282 ? 7.427 -9.877 -5.266 1.00 80.38 282 LYS A O 1
ATOM 2176 N N . GLY A 1 283 ? 5.752 -8.636 -4.432 1.00 85.88 283 GLY A N 1
ATOM 2177 C CA . GLY A 1 283 ? 5.066 -9.774 -3.820 1.00 85.88 283 GLY A CA 1
ATOM 2178 C C . GLY A 1 283 ? 5.673 -10.174 -2.474 1.00 85.88 283 GLY A C 1
ATOM 2179 O O . GLY A 1 283 ? 5.793 -11.365 -2.189 1.00 85.88 283 GLY A O 1
ATOM 2180 N N . ASN A 1 284 ? 6.118 -9.208 -1.673 1.00 85.94 284 ASN A N 1
ATOM 2181 C CA . ASN A 1 284 ? 6.734 -9.438 -0.364 1.00 85.94 284 ASN A CA 1
ATOM 2182 C C . ASN A 1 284 ? 6.235 -8.473 0.727 1.00 85.94 284 ASN A C 1
ATOM 2184 O O . ASN A 1 284 ? 6.806 -8.460 1.816 1.00 85.94 284 ASN A O 1
ATOM 2188 N N . ALA A 1 285 ? 5.171 -7.710 0.454 1.00 88.69 285 ALA A N 1
ATOM 2189 C CA . ALA A 1 285 ? 4.564 -6.786 1.412 1.00 88.69 285 ALA A CA 1
ATOM 2190 C C . ALA A 1 285 ? 3.981 -7.509 2.637 1.00 88.69 285 ALA A C 1
ATOM 2192 O O . ALA A 1 285 ? 3.840 -6.919 3.708 1.00 88.69 285 ALA A O 1
ATOM 2193 N N . VAL A 1 286 ? 3.613 -8.789 2.493 1.00 92.75 286 VAL A N 1
ATOM 2194 C CA . VAL A 1 286 ? 3.005 -9.592 3.556 1.00 92.75 286 VAL A CA 1
ATOM 2195 C C . VAL A 1 286 ? 4.038 -10.499 4.213 1.00 92.75 286 VAL A C 1
ATOM 2197 O O . VAL A 1 286 ? 4.629 -11.366 3.569 1.00 92.75 286 VAL A O 1
ATOM 2200 N N . ARG A 1 287 ? 4.174 -10.389 5.536 1.00 93.25 287 ARG A N 1
ATOM 2201 C CA . ARG A 1 287 ? 5.011 -11.284 6.346 1.00 93.25 287 ARG A CA 1
ATOM 2202 C C . ARG A 1 287 ? 4.326 -11.710 7.634 1.00 93.25 287 ARG A C 1
ATOM 2204 O O . ARG A 1 287 ? 3.509 -10.983 8.193 1.00 93.25 287 ARG A O 1
ATOM 2211 N N . GLU A 1 288 ? 4.685 -12.889 8.122 1.00 95.81 288 GLU A N 1
ATOM 2212 C CA . GLU A 1 288 ? 4.251 -13.364 9.435 1.00 95.81 288 GLU A CA 1
ATOM 2213 C C . GLU A 1 288 ? 4.859 -12.503 10.554 1.00 95.81 288 GLU A C 1
ATOM 2215 O O . GLU A 1 288 ? 6.003 -12.039 10.455 1.00 95.81 288 GLU A O 1
ATOM 2220 N N . LEU A 1 289 ? 4.082 -12.277 11.615 1.00 96.50 289 LEU A N 1
ATOM 2221 C CA . LEU A 1 289 ? 4.546 -11.620 12.831 1.00 96.50 289 LEU A CA 1
ATOM 2222 C C . LEU A 1 289 ? 4.823 -12.646 13.927 1.00 96.50 289 LEU A C 1
ATOM 2224 O O . LEU A 1 289 ? 3.969 -13.469 14.258 1.00 96.50 289 LEU A O 1
ATOM 2228 N N . SER A 1 290 ? 5.996 -12.539 14.554 1.00 96.81 290 SER A N 1
ATOM 2229 C CA . SER A 1 290 ? 6.294 -13.311 15.761 1.00 96.81 290 SER A CA 1
ATOM 2230 C C . SER A 1 290 ? 5.448 -12.839 16.951 1.00 96.81 290 SER A C 1
ATOM 2232 O O . SER A 1 290 ? 4.922 -11.722 16.965 1.00 96.81 290 SER A O 1
ATOM 2234 N N . ALA A 1 291 ? 5.360 -13.665 17.998 1.00 95.81 291 ALA A N 1
ATOM 2235 C CA . ALA A 1 291 ? 4.667 -13.295 19.234 1.00 95.81 291 ALA A CA 1
ATOM 2236 C C . ALA A 1 291 ? 5.227 -11.999 19.854 1.00 95.81 291 ALA A C 1
ATOM 2238 O O . ALA A 1 291 ? 4.456 -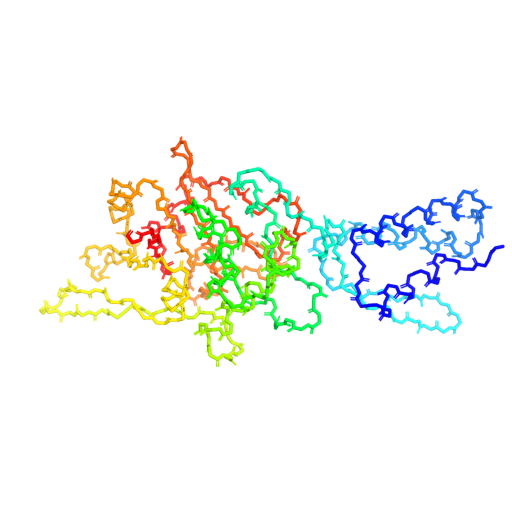11.144 20.293 1.00 95.81 291 ALA A O 1
ATOM 2239 N N . ASP A 1 292 ? 6.551 -11.819 19.824 1.00 96.31 292 ASP A N 1
ATOM 2240 C CA . ASP A 1 292 ? 7.208 -10.607 20.322 1.00 96.31 292 ASP A CA 1
ATOM 2241 C C . ASP A 1 292 ? 6.870 -9.382 19.468 1.00 96.31 292 ASP A C 1
ATOM 2243 O O . ASP A 1 292 ? 6.624 -8.305 20.009 1.00 96.31 292 ASP A O 1
ATOM 2247 N N . GLN A 1 293 ? 6.789 -9.538 18.142 1.00 96.19 293 GLN A N 1
ATOM 2248 C CA . GLN A 1 293 ? 6.395 -8.448 17.249 1.00 96.19 293 GLN A CA 1
ATOM 2249 C C . GLN A 1 293 ? 4.929 -8.059 17.439 1.00 96.19 293 GLN A C 1
ATOM 2251 O O . GLN A 1 293 ? 4.620 -6.872 17.486 1.00 96.19 293 GLN A O 1
ATOM 2256 N N . ILE A 1 294 ? 4.025 -9.027 17.611 1.00 96.88 294 ILE A N 1
ATOM 2257 C CA . ILE A 1 294 ? 2.623 -8.738 17.940 1.00 96.88 294 ILE A CA 1
ATOM 2258 C C . ILE A 1 294 ? 2.523 -8.006 19.272 1.00 96.88 294 ILE A C 1
ATOM 2260 O O . ILE A 1 294 ? 1.806 -7.012 19.386 1.00 96.88 294 ILE A O 1
ATOM 2264 N N . LYS A 1 295 ? 3.274 -8.455 20.277 1.00 96.38 295 LYS A N 1
ATOM 2265 C CA . LYS A 1 295 ? 3.299 -7.785 21.571 1.00 96.38 295 LYS A CA 1
ATOM 2266 C C . LYS A 1 295 ? 3.785 -6.340 21.440 1.00 96.38 295 LYS A C 1
ATOM 2268 O O . LYS A 1 295 ? 3.124 -5.444 21.956 1.00 96.38 295 LYS A O 1
ATOM 2273 N N . ALA A 1 296 ? 4.882 -6.119 20.718 1.00 94.88 296 ALA A N 1
ATOM 2274 C CA . ALA A 1 296 ? 5.491 -4.804 20.545 1.00 94.88 296 ALA A CA 1
ATOM 2275 C C . ALA A 1 296 ? 4.646 -3.845 19.691 1.00 94.88 296 ALA A C 1
ATOM 2277 O O . ALA A 1 296 ? 4.496 -2.689 20.064 1.00 94.88 296 ALA A O 1
ATOM 2278 N N . PHE A 1 297 ? 4.095 -4.301 18.563 1.00 95.81 297 PHE A N 1
ATOM 2279 C CA . PHE A 1 297 ? 3.364 -3.440 17.624 1.00 95.81 297 PHE A CA 1
ATOM 2280 C C . PHE A 1 297 ? 1.887 -3.283 17.978 1.00 95.81 297 PHE A C 1
ATOM 2282 O O . PHE A 1 297 ? 1.301 -2.241 17.712 1.00 95.81 297 PHE A O 1
ATOM 2289 N N . VAL A 1 298 ? 1.269 -4.306 18.574 1.00 96.44 298 VAL A N 1
ATOM 2290 C CA . VAL A 1 298 ? -0.184 -4.338 18.779 1.00 96.44 298 VAL A CA 1
ATOM 2291 C C . VAL A 1 298 ? -0.549 -4.220 20.251 1.00 96.44 298 VAL A C 1
ATOM 2293 O O . VAL A 1 298 ? -1.386 -3.395 20.603 1.00 96.44 298 VAL A O 1
ATOM 2296 N N . TYR A 1 299 ? 0.026 -5.048 21.125 1.00 96.06 299 TYR A N 1
ATOM 2297 C CA . TYR A 1 299 ? -0.484 -5.181 22.497 1.00 96.06 299 TYR A CA 1
ATOM 2298 C C . TYR A 1 299 ? 0.085 -4.196 23.505 1.00 96.06 299 TYR A C 1
ATOM 2300 O O . TYR A 1 299 ? -0.539 -4.048 24.552 1.00 96.06 299 TYR A O 1
ATOM 2308 N N . GLN A 1 300 ? 1.258 -3.618 23.242 1.00 94.88 300 GLN A N 1
ATOM 2309 C CA . GLN A 1 300 ? 1.995 -2.752 24.173 1.00 94.88 300 GLN A CA 1
ATOM 2310 C C . GLN A 1 300 ? 2.594 -1.517 23.486 1.00 94.88 300 GLN A C 1
ATOM 2312 O O . GLN A 1 300 ? 3.532 -0.912 24.003 1.00 94.88 300 GLN A O 1
ATOM 2317 N N . SER A 1 301 ? 2.082 -1.163 22.309 1.00 92.19 301 SER A N 1
ATOM 2318 C CA . SER A 1 301 ? 2.585 -0.031 21.539 1.00 92.19 301 SER A CA 1
ATOM 2319 C C . SER A 1 301 ? 1.958 1.282 21.996 1.00 92.19 301 SER A C 1
ATOM 2321 O O . SER A 1 301 ? 0.746 1.347 22.200 1.00 92.19 301 SER A O 1
ATOM 2323 N N . SER A 1 302 ? 2.771 2.335 22.070 1.00 90.88 302 SER A N 1
ATOM 2324 C CA . SER A 1 302 ? 2.306 3.721 22.223 1.00 90.88 302 SER A CA 1
ATOM 2325 C C . SER A 1 302 ? 1.700 4.294 20.937 1.00 90.88 302 SER A C 1
ATOM 2327 O O . SER A 1 302 ? 1.088 5.360 20.971 1.00 90.88 302 SER A O 1
ATOM 2329 N N . GLY A 1 303 ? 1.857 3.589 19.811 1.00 90.94 303 GLY A N 1
ATOM 2330 C CA . GLY A 1 303 ? 1.218 3.928 18.549 1.00 90.94 303 GLY A CA 1
ATOM 2331 C C . GLY A 1 303 ? -0.284 3.660 18.547 1.00 90.94 303 GLY A C 1
ATOM 2332 O O . GLY A 1 303 ? -0.845 2.971 19.412 1.00 90.94 303 GLY A O 1
ATOM 2333 N N . SER A 1 304 ? -0.941 4.179 17.523 1.00 92.75 304 SER A N 1
ATOM 2334 C CA . SER A 1 304 ? -2.359 3.986 17.251 1.00 92.75 304 SER A CA 1
ATOM 2335 C C . SER A 1 304 ? -2.640 2.535 16.859 1.00 92.75 304 SER A C 1
ATOM 2337 O O . SER A 1 304 ? -2.003 1.991 15.965 1.00 92.75 304 SER A O 1
ATOM 2339 N N . VAL A 1 305 ? -3.624 1.884 17.486 1.00 95.81 305 VAL A N 1
ATOM 2340 C CA . VAL A 1 305 ? -4.120 0.573 17.028 1.00 95.81 305 VAL A CA 1
ATOM 2341 C C . VAL A 1 305 ? -5.632 0.621 16.927 1.00 95.81 305 VAL A C 1
ATOM 2343 O O . VAL A 1 305 ? -6.341 0.819 17.918 1.00 95.81 305 VAL A O 1
ATOM 2346 N N . LEU A 1 306 ? -6.123 0.417 15.711 1.00 97.12 306 LEU A N 1
ATOM 2347 C CA . LEU A 1 306 ? -7.537 0.480 15.382 1.00 97.12 306 LEU A CA 1
ATOM 2348 C C . LEU A 1 306 ? -8.018 -0.885 14.911 1.00 97.12 306 LEU A C 1
ATOM 2350 O O . LEU A 1 306 ? -7.402 -1.501 14.047 1.00 97.12 306 LEU A O 1
ATOM 2354 N N . GLY A 1 307 ? -9.153 -1.331 15.431 1.00 97.81 307 GLY A N 1
ATOM 2355 C CA . GLY A 1 307 ? -9.903 -2.435 14.852 1.00 97.81 307 GLY A CA 1
ATOM 2356 C C . GLY A 1 307 ? -10.713 -1.956 13.658 1.00 97.81 307 GLY A C 1
ATOM 2357 O O . GLY A 1 307 ? -11.548 -1.066 13.815 1.00 97.81 307 GLY A O 1
ATOM 2358 N N . ILE A 1 308 ? -10.505 -2.556 12.491 1.00 98.38 308 ILE A N 1
ATOM 2359 C CA . ILE A 1 308 ? -11.265 -2.290 11.272 1.00 98.38 308 ILE A CA 1
ATOM 2360 C C . ILE A 1 308 ? -12.149 -3.500 10.963 1.00 98.38 308 ILE A C 1
ATOM 2362 O O . ILE A 1 308 ? -11.696 -4.646 10.936 1.00 98.38 308 ILE A O 1
ATOM 2366 N N . SER A 1 309 ? -13.435 -3.245 10.746 1.00 97.56 309 SER A N 1
ATOM 2367 C CA . SER A 1 309 ? -14.449 -4.273 10.483 1.00 97.56 309 SER A CA 1
ATOM 2368 C C . SER A 1 309 ? -15.497 -3.767 9.492 1.00 97.56 309 SER A C 1
ATOM 2370 O O . SER A 1 309 ? -15.582 -2.568 9.223 1.00 97.56 309 SER A O 1
ATOM 2372 N N . ARG A 1 310 ? -16.292 -4.680 8.932 1.00 93.94 310 ARG A N 1
ATOM 2373 C CA . ARG A 1 310 ? -17.515 -4.323 8.200 1.00 93.94 310 ARG A CA 1
ATOM 2374 C C . ARG A 1 310 ? -18.594 -3.867 9.197 1.00 93.94 310 ARG A C 1
ATOM 2376 O O . ARG A 1 310 ? -18.545 -4.264 10.361 1.00 93.94 310 ARG A O 1
ATOM 2383 N N . TRP A 1 311 ? -19.506 -3.005 8.743 1.00 80.69 311 TRP A N 1
ATOM 2384 C CA . TRP A 1 311 ? -20.699 -2.617 9.507 1.00 80.69 311 TRP A CA 1
ATOM 2385 C C . TRP A 1 311 ? -21.663 -3.784 9.697 1.00 80.69 311 TRP A C 1
ATOM 2387 O O . TRP A 1 311 ? -21.729 -4.636 8.781 1.00 80.69 311 TRP A O 1
#

Radius of gyration: 22.29 Å; chains: 1; bounding box: 55×38×74 Å

pLDDT: mean 89.55, std 8.24, range [52.88, 98.38]